Protein AF-A0A965ER05-F1 (afdb_monomer)

Mean predicted aligned error: 17.56 Å

Foldseek 3Di:
DPDVVVVVVVVVVVVVVPDDDDDPVVVVVVVVVVVVVVVVVVVVVCVVVQVPPDPPLLVVLLVLLVVQLVVLVCLLVVNDPDDPPHDDVVVLVVSLVPDDPVSNVSSVVSVVSSVVSNLSSVLSNLVVDDPVCNLVVLVVVVVVVVVVVVVVVVVVVVVVVVVVVVVVVVVPDDDDDDDDDDDDDDDDDDDPDPDPDDPPPDPDPDDDPVNVVVVVVVVPVVDDPVRVVSSVVVVVSSVVSCVVVVNDDPPPPDPPDDD

Secondary structure (DSSP, 8-state):
--SHHHHHHHHHHHHHTTS---SHHHHHHHHHHHHHHHHHHHHHHHHHTTTTSPPHHHHHHHHHHHHHHHHHHHHHTTSS---S----HHHHHHHHHTS-HHHHHHHHHHHHHHHHHHHHHHHHHHHHS-HHHHHHHHHHHHHHHHHHHHHHHHHHHHHHHHHHHHHTSSSS----------------------------S---TT--HHHHHHHHHHHHHTS-HHHHHHHHHHHHHHHHHHHHTT-PPPTTS------

Radius of gyration: 36.71 Å; Cα contacts (8 Å, |Δi|>4): 81; chains: 1; bounding box: 56×73×130 Å

Sequence (259 aa):
MSRSASTRQAIRDAVSRHGSTQPRRSRFRRILASLSLVGLSVWLLFWAAGAFSPPAAVAELRTLVDQEVSRLNRVARNELPYSDQGLDMRKLFENMRDLPDSQRQQVRQEIGRLFSARERAEVGSFFALPPDRRLAELDRRIKADEARRQQWAAERAARNTSTQNQSGQTAATRDGNGPPNSRGPRPATGQPGQGDSGRQWGQGRGRTEEARNERMKNRLDATSPDDRAKRTEYRRALAERREKLGIAPGRGGSGRRPG

pLDDT: mean 73.52, std 20.01, range [29.47, 95.12]

Solvent-accessible surface area (backbone atoms only — not comparable to full-atom values): 15901 Å² total; per-residue (Å²): 145,85,66,72,62,63,56,56,51,53,52,53,55,57,60,63,70,73,64,86,90,79,71,63,70,62,52,53,52,50,53,51,52,50,50,52,51,50,52,50,50,51,49,51,48,45,55,72,72,39,78,79,53,70,56,67,72,57,49,53,49,49,52,55,42,51,53,51,35,54,54,26,51,37,14,32,71,68,75,40,83,82,69,92,88,58,84,61,61,63,63,55,53,55,65,47,70,80,49,57,72,78,53,41,55,56,51,51,50,51,50,51,50,37,52,53,29,46,53,45,18,54,45,32,39,50,69,70,41,58,78,88,52,40,60,61,51,47,50,54,51,53,52,54,50,50,52,52,50,49,51,54,49,52,52,50,50,54,50,52,54,55,52,54,61,58,62,61,72,75,72,78,78,76,90,80,90,82,88,92,85,82,92,82,82,85,82,92,76,92,73,91,73,91,71,92,71,77,97,67,86,83,80,67,88,81,74,51,69,64,65,50,50,52,56,50,46,57,52,52,75,74,45,56,72,67,59,52,49,51,51,50,52,50,52,49,54,50,49,56,49,33,51,77,69,71,44,73,78,58,98,83,61,84,84,74,76,84,128

Structure (mmCIF, N/CA/C/O backbone):
data_AF-A0A965ER05-F1
#
_entry.id   AF-A0A965ER05-F1
#
loop_
_atom_site.group_PDB
_atom_site.id
_atom_site.type_symbol
_atom_site.label_atom_id
_atom_site.label_alt_id
_atom_site.label_comp_id
_atom_site.label_asym_id
_atom_site.label_entity_id
_atom_site.label_seq_id
_atom_site.pdbx_PDB_ins_code
_atom_site.Cartn_x
_atom_site.Cartn_y
_atom_site.Cartn_z
_atom_site.occupancy
_atom_site.B_iso_or_equiv
_atom_site.auth_seq_id
_atom_site.auth_comp_id
_atom_site.auth_asym_id
_atom_site.auth_atom_id
_atom_site.pdbx_PDB_model_num
ATOM 1 N N . MET A 1 1 ? 16.312 -13.078 -107.272 1.00 52.66 1 MET A N 1
ATOM 2 C CA . MET A 1 1 ? 16.536 -13.906 -106.063 1.00 52.66 1 MET A CA 1
ATOM 3 C C . MET A 1 1 ? 17.269 -13.103 -104.973 1.00 52.66 1 MET A C 1
ATOM 5 O O . MET A 1 1 ? 18.392 -13.434 -104.632 1.00 52.66 1 MET A O 1
ATOM 9 N N . SER A 1 2 ? 16.672 -12.031 -104.422 1.00 56.47 2 SER A N 1
ATOM 10 C CA . SER A 1 2 ? 17.364 -11.141 -103.455 1.00 56.47 2 SER A CA 1
ATOM 11 C C . SER A 1 2 ? 16.432 -10.58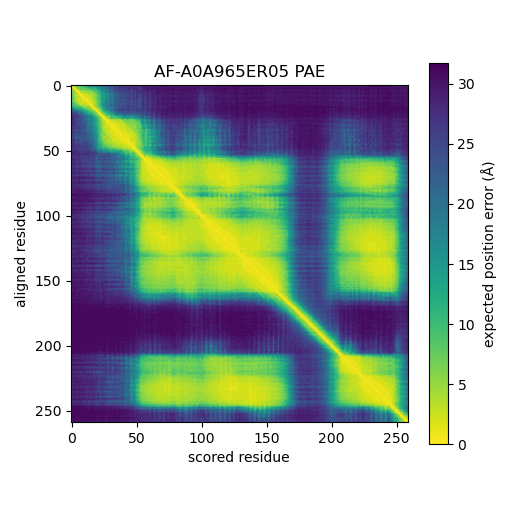0 -102.365 1.00 56.47 2 SER A C 1
ATOM 13 O O . SER A 1 2 ? 16.404 -9.387 -102.091 1.00 56.47 2 SER A O 1
ATOM 15 N N . ARG A 1 3 ? 15.587 -11.434 -101.770 1.00 51.72 3 ARG A N 1
ATOM 16 C CA . ARG A 1 3 ? 14.747 -11.062 -100.606 1.00 51.72 3 ARG A CA 1
ATOM 17 C C . ARG A 1 3 ? 15.037 -11.888 -99.348 1.00 51.72 3 ARG A C 1
ATOM 19 O O . ARG A 1 3 ? 14.711 -11.447 -98.259 1.00 51.72 3 ARG A O 1
ATOM 26 N N . SER A 1 4 ? 15.718 -13.031 -99.467 1.00 57.56 4 SER A N 1
ATOM 27 C CA . SER A 1 4 ? 15.978 -13.939 -98.335 1.00 57.56 4 SER A CA 1
ATOM 28 C C . SER A 1 4 ? 17.244 -13.618 -97.528 1.00 57.56 4 SER A C 1
ATOM 30 O O . SER A 1 4 ? 17.371 -14.079 -96.396 1.00 57.56 4 SER A O 1
ATOM 32 N N . ALA A 1 5 ? 18.183 -12.838 -98.078 1.00 57.69 5 ALA A N 1
ATOM 33 C CA . ALA A 1 5 ? 19.426 -12.474 -97.387 1.00 57.69 5 ALA A CA 1
ATOM 34 C C . ALA A 1 5 ? 19.216 -11.347 -96.358 1.00 57.69 5 ALA A C 1
ATOM 36 O O . ALA A 1 5 ? 19.720 -11.431 -95.238 1.00 57.69 5 ALA A O 1
ATOM 37 N N . SER A 1 6 ? 18.391 -10.350 -96.699 1.00 61.44 6 SER A N 1
ATOM 38 C CA . SER A 1 6 ? 18.089 -9.199 -95.836 1.00 61.44 6 SER A CA 1
ATOM 39 C C . SER A 1 6 ? 17.334 -9.605 -94.563 1.00 61.44 6 SER A C 1
ATOM 41 O O . SER A 1 6 ? 17.665 -9.151 -93.470 1.00 61.44 6 SER A O 1
ATOM 43 N N . THR A 1 7 ? 16.399 -10.556 -94.657 1.00 62.84 7 THR A N 1
ATOM 44 C CA . THR A 1 7 ? 15.649 -11.048 -93.490 1.00 62.84 7 THR A CA 1
ATOM 45 C C . THR A 1 7 ? 16.532 -11.849 -92.531 1.00 62.84 7 THR A C 1
ATOM 47 O O . THR A 1 7 ? 16.383 -11.745 -91.317 1.00 62.84 7 THR A O 1
ATOM 50 N N . ARG A 1 8 ? 17.500 -12.617 -93.053 1.00 61.75 8 ARG A N 1
ATOM 51 C CA . ARG A 1 8 ? 18.442 -13.383 -92.218 1.00 61.75 8 ARG A CA 1
ATOM 52 C C . ARG A 1 8 ? 19.441 -12.480 -91.494 1.00 61.75 8 ARG A C 1
ATOM 54 O O . ARG A 1 8 ? 19.795 -12.780 -90.358 1.00 61.75 8 ARG A O 1
ATOM 61 N N . GLN A 1 9 ? 19.858 -11.374 -92.108 1.00 68.62 9 GLN A N 1
ATOM 62 C CA . GLN A 1 9 ? 20.695 -10.369 -91.446 1.00 68.62 9 GLN A CA 1
ATOM 63 C C . GLN A 1 9 ? 19.912 -9.587 -90.383 1.00 68.62 9 GLN A C 1
ATOM 65 O O . GLN A 1 9 ? 20.400 -9.450 -89.266 1.00 68.62 9 GLN A O 1
ATOM 70 N N . ALA A 1 10 ? 18.666 -9.193 -90.665 1.00 68.06 10 ALA A N 1
ATOM 71 C CA . ALA A 1 10 ? 17.819 -8.485 -89.701 1.00 68.06 10 ALA A CA 1
ATOM 72 C C . ALA A 1 10 ? 17.512 -9.317 -88.440 1.00 68.06 10 ALA A C 1
ATOM 74 O O . ALA A 1 10 ? 17.515 -8.788 -87.331 1.00 68.06 10 ALA A O 1
ATOM 75 N N . ILE A 1 11 ? 17.305 -10.631 -88.586 1.00 67.31 11 ILE A N 1
ATOM 76 C CA . ILE A 1 11 ? 17.091 -11.531 -87.440 1.00 67.31 11 ILE A CA 1
ATOM 77 C C . ILE A 1 11 ? 18.389 -11.713 -86.639 1.00 67.31 11 ILE A C 1
ATOM 79 O O . ILE A 1 11 ? 18.357 -11.720 -85.409 1.00 67.31 11 ILE A O 1
ATOM 83 N N . ARG A 1 12 ? 19.546 -11.804 -87.308 1.00 66.19 12 ARG A N 1
ATOM 84 C CA . ARG A 1 12 ? 20.850 -11.934 -86.637 1.00 66.19 12 ARG A CA 1
ATOM 85 C C . ARG A 1 12 ? 21.227 -10.669 -85.853 1.00 66.19 12 ARG A C 1
ATOM 87 O O . ARG A 1 12 ? 21.753 -10.788 -84.749 1.00 66.19 12 ARG A O 1
ATOM 94 N N . ASP A 1 13 ? 20.880 -9.491 -86.371 1.00 64.94 13 ASP A N 1
ATOM 95 C CA . ASP A 1 13 ? 21.074 -8.202 -85.693 1.00 64.94 13 ASP A CA 1
ATOM 96 C C . ASP A 1 13 ? 20.069 -7.951 -84.559 1.00 64.94 13 ASP A C 1
ATOM 98 O O . ASP A 1 13 ? 20.393 -7.292 -83.569 1.00 64.94 13 ASP A O 1
ATOM 102 N N . ALA A 1 14 ? 18.852 -8.492 -84.655 1.00 62.88 14 ALA A N 1
ATOM 103 C CA . ALA A 1 14 ? 17.874 -8.419 -83.570 1.00 62.88 14 ALA A CA 1
ATOM 104 C C . ALA A 1 14 ? 18.270 -9.310 -82.378 1.00 62.88 14 ALA A C 1
ATOM 106 O O . ALA A 1 14 ? 18.089 -8.918 -81.224 1.00 62.88 14 ALA A O 1
ATOM 107 N N . VAL A 1 15 ? 18.864 -10.479 -82.643 1.00 64.12 15 VAL A N 1
ATOM 108 C CA . VAL A 1 15 ? 19.315 -11.424 -81.606 1.00 64.12 15 VAL A CA 1
ATOM 109 C C . VAL A 1 15 ? 20.589 -10.939 -80.900 1.00 64.12 15 VAL A C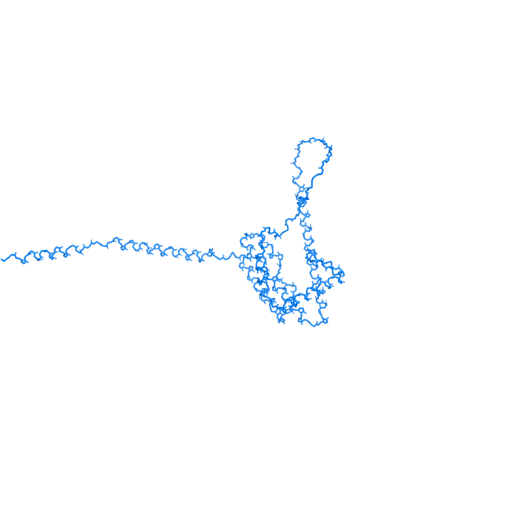 1
ATOM 111 O O . VAL A 1 15 ? 20.719 -11.120 -79.690 1.00 64.12 15 VAL A O 1
ATOM 114 N N . SER A 1 16 ? 21.499 -10.252 -81.597 1.00 58.88 16 SER A N 1
ATOM 115 C CA . SER A 1 16 ? 22.722 -9.701 -80.987 1.00 58.88 16 SER A CA 1
ATOM 116 C C . SER A 1 16 ? 22.467 -8.484 -80.084 1.00 58.88 16 SER A C 1
ATOM 118 O O . SER A 1 16 ? 23.240 -8.237 -79.160 1.00 58.88 16 SER A O 1
ATOM 120 N N . ARG A 1 17 ? 21.350 -7.764 -80.269 1.00 55.31 17 ARG A N 1
ATOM 121 C CA . ARG A 1 17 ? 20.951 -6.623 -79.417 1.00 55.31 17 ARG A CA 1
ATOM 122 C C . ARG A 1 17 ? 20.250 -7.013 -78.111 1.00 55.31 17 ARG A C 1
ATOM 124 O O . ARG A 1 17 ? 20.001 -6.141 -77.284 1.00 55.31 17 ARG A O 1
ATOM 131 N N . HIS A 1 18 ? 19.936 -8.292 -77.900 1.00 50.53 18 HIS A N 1
ATOM 132 C CA . HIS A 1 18 ? 19.313 -8.791 -76.663 1.00 50.53 18 HIS A CA 1
ATOM 133 C C . HIS A 1 18 ? 20.313 -9.387 -75.654 1.00 50.53 18 HIS A C 1
ATOM 135 O O . HIS A 1 18 ? 19.916 -9.964 -74.643 1.00 50.53 18 HIS A O 1
ATOM 141 N N . GLY A 1 19 ? 21.616 -9.210 -75.890 1.00 55.75 19 GLY A N 1
ATOM 142 C CA . GLY A 1 19 ? 22.674 -9.551 -74.945 1.00 55.75 19 GLY A CA 1
ATOM 143 C C . GLY A 1 19 ? 23.128 -8.348 -74.115 1.00 55.75 19 GLY A C 1
ATOM 144 O O . GLY A 1 19 ? 23.575 -7.342 -74.647 1.00 55.75 19 GLY A O 1
ATOM 145 N N . SER A 1 20 ? 23.071 -8.501 -72.792 1.00 58.38 20 SER A N 1
ATOM 146 C CA . SER A 1 20 ? 23.821 -7.741 -71.777 1.00 58.38 20 SER A CA 1
ATOM 147 C C . SER A 1 20 ? 23.473 -6.264 -71.513 1.00 58.38 20 SER A C 1
ATOM 149 O O . SER A 1 20 ? 24.277 -5.375 -71.755 1.00 58.38 20 SER A O 1
ATOM 151 N N . THR A 1 21 ? 22.392 -6.012 -70.768 1.00 54.78 21 THR A N 1
ATOM 152 C CA . THR A 1 21 ? 22.364 -4.877 -69.816 1.00 54.78 21 THR A CA 1
ATOM 153 C C . THR A 1 21 ? 21.552 -5.206 -68.561 1.00 54.78 21 THR A C 1
ATOM 155 O O . THR A 1 21 ? 20.505 -4.622 -68.314 1.00 54.78 21 THR A O 1
ATOM 158 N N . GLN A 1 22 ? 22.033 -6.120 -67.709 1.00 58.94 22 GLN A N 1
ATOM 159 C CA . GLN A 1 22 ? 21.572 -6.183 -66.309 1.00 58.94 22 GLN A CA 1
ATOM 160 C C . GLN A 1 22 ? 22.664 -6.603 -65.293 1.00 58.94 22 GLN A C 1
ATOM 162 O O . GLN A 1 22 ? 22.557 -7.652 -64.664 1.00 58.94 22 GLN A O 1
ATOM 167 N N . PRO A 1 23 ? 23.696 -5.773 -65.027 1.00 51.84 23 PRO A N 1
ATOM 168 C CA . PRO A 1 23 ? 24.547 -5.991 -63.849 1.00 51.84 23 PRO A CA 1
ATOM 169 C C . PRO A 1 23 ? 24.322 -4.992 -62.698 1.00 51.84 23 PRO A C 1
ATOM 171 O O . PRO A 1 23 ? 24.707 -5.288 -61.570 1.00 51.84 23 PRO A O 1
ATOM 174 N N . ARG A 1 24 ? 23.704 -3.817 -62.920 1.00 54.09 24 ARG A N 1
ATOM 175 C CA . ARG A 1 24 ? 23.592 -2.775 -61.868 1.00 54.09 24 ARG A CA 1
ATOM 176 C C . ARG A 1 24 ? 22.410 -2.982 -60.913 1.00 54.09 24 ARG A C 1
ATOM 178 O O . ARG A 1 24 ? 22.599 -2.910 -59.703 1.00 54.09 24 ARG A O 1
ATOM 185 N N . ARG A 1 25 ? 21.210 -3.307 -61.411 1.00 56.16 25 ARG A N 1
ATOM 186 C CA . ARG A 1 25 ? 20.001 -3.464 -60.568 1.00 56.16 25 ARG A CA 1
ATOM 187 C C . ARG A 1 25 ? 20.087 -4.628 -59.566 1.00 56.16 25 ARG A C 1
ATOM 189 O O . ARG A 1 25 ? 19.546 -4.510 -58.470 1.00 56.16 25 ARG A O 1
ATOM 196 N N . SER A 1 26 ? 20.784 -5.718 -59.897 1.00 58.97 26 SER A N 1
ATOM 197 C CA . SER A 1 26 ? 20.942 -6.867 -58.987 1.00 58.97 26 SER A CA 1
ATOM 198 C C . SER A 1 26 ? 21.920 -6.581 -57.843 1.00 58.97 26 SER A C 1
ATOM 200 O O . SER A 1 26 ? 21.663 -6.983 -56.712 1.00 58.97 26 SER A O 1
ATOM 202 N N . ARG A 1 27 ? 22.997 -5.824 -58.100 1.00 66.88 27 ARG A N 1
ATOM 203 C CA . ARG A 1 27 ? 23.958 -5.405 -57.066 1.00 66.88 27 ARG A CA 1
ATOM 204 C C . ARG A 1 27 ? 23.337 -4.412 -56.087 1.00 66.88 27 ARG A C 1
ATOM 206 O O . ARG A 1 27 ? 23.474 -4.605 -54.887 1.00 66.88 27 ARG A O 1
ATOM 213 N N . PHE A 1 28 ? 22.576 -3.428 -56.574 1.00 72.75 28 PHE A N 1
ATOM 214 C CA . PHE A 1 28 ? 21.849 -2.499 -55.697 1.00 72.75 28 PHE A CA 1
ATOM 215 C C . PHE A 1 28 ? 20.817 -3.209 -54.811 1.00 72.75 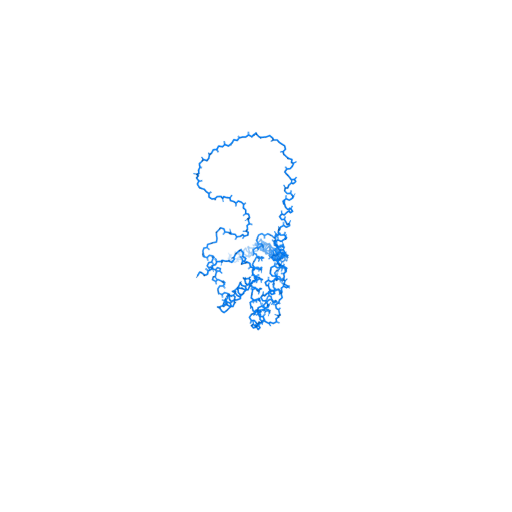28 PHE A C 1
ATOM 217 O O . PHE A 1 28 ? 20.749 -2.923 -53.621 1.00 72.75 28 PHE A O 1
ATOM 224 N N . ARG A 1 29 ? 20.064 -4.182 -55.349 1.00 74.56 29 ARG A N 1
ATOM 225 C CA . ARG A 1 29 ? 19.131 -4.999 -54.549 1.00 74.56 29 ARG A CA 1
ATOM 226 C C . ARG A 1 29 ? 19.842 -5.827 -53.477 1.00 74.56 29 ARG A C 1
ATOM 228 O O . ARG A 1 29 ? 19.337 -5.916 -52.366 1.00 74.56 29 ARG A O 1
ATOM 235 N N . ARG A 1 30 ? 21.015 -6.392 -53.784 1.00 79.00 30 ARG A N 1
ATOM 236 C CA . ARG A 1 30 ? 21.832 -7.132 -52.806 1.00 79.00 30 ARG A CA 1
ATOM 237 C C . ARG A 1 30 ? 22.384 -6.219 -51.710 1.00 79.00 30 ARG A C 1
ATOM 239 O O . ARG A 1 30 ? 22.307 -6.596 -50.551 1.00 79.00 30 ARG A O 1
ATOM 246 N N . ILE A 1 31 ? 22.855 -5.020 -52.063 1.00 82.75 31 ILE A N 1
ATOM 247 C CA . ILE A 1 31 ? 23.360 -4.022 -51.104 1.00 82.75 31 ILE A CA 1
ATOM 248 C C . ILE A 1 31 ? 22.240 -3.542 -50.169 1.00 82.75 31 ILE A C 1
ATOM 250 O O . ILE A 1 31 ? 22.424 -3.509 -48.954 1.00 82.75 31 ILE A O 1
ATOM 254 N N . LEU A 1 32 ? 21.063 -3.228 -50.719 1.00 82.44 32 LEU A N 1
ATOM 255 C CA . LEU A 1 32 ? 19.885 -2.860 -49.927 1.00 82.44 32 LEU A CA 1
ATOM 256 C C . LEU A 1 32 ? 19.449 -4.001 -49.004 1.00 82.44 32 LEU A C 1
ATOM 258 O O . LEU A 1 32 ? 19.264 -3.766 -47.817 1.00 82.44 32 LEU A O 1
ATOM 262 N N . ALA A 1 33 ? 19.367 -5.235 -49.511 1.00 82.56 33 ALA A N 1
ATOM 263 C CA . ALA A 1 33 ? 19.019 -6.394 -48.694 1.00 82.56 33 ALA A CA 1
ATOM 264 C C . ALA A 1 33 ? 20.028 -6.623 -47.556 1.00 82.56 33 ALA A C 1
ATOM 266 O O . ALA A 1 33 ? 19.615 -6.856 -46.424 1.00 82.56 33 ALA A O 1
ATOM 267 N N . SER A 1 34 ? 21.335 -6.494 -47.819 1.00 83.12 34 SER A N 1
ATOM 268 C CA . SER A 1 34 ? 22.358 -6.602 -46.773 1.00 83.12 34 SER A CA 1
ATOM 269 C C . SER A 1 34 ? 22.255 -5.483 -45.736 1.00 83.12 34 SER A C 1
ATOM 271 O O . SER A 1 34 ? 22.334 -5.764 -44.547 1.00 83.12 34 SER A O 1
ATOM 273 N N . LEU A 1 35 ? 22.014 -4.235 -46.153 1.00 86.25 35 LEU A N 1
ATOM 274 C CA . LEU A 1 35 ? 21.840 -3.107 -45.231 1.00 86.25 35 LEU A CA 1
ATOM 275 C C . LEU A 1 35 ? 20.592 -3.269 -44.362 1.00 86.25 35 LEU A C 1
ATOM 277 O O . LEU A 1 35 ? 20.651 -3.003 -43.165 1.00 86.25 35 LEU A O 1
ATOM 281 N N . SER A 1 36 ? 19.484 -3.745 -44.934 1.00 85.56 36 SER A N 1
ATOM 282 C CA . SER A 1 36 ? 18.274 -4.057 -44.173 1.00 85.56 36 SER A CA 1
ATOM 283 C C . SER A 1 36 ? 18.520 -5.167 -43.156 1.00 85.56 36 SER A C 1
ATOM 285 O O . SER A 1 36 ? 18.064 -5.053 -42.024 1.00 85.56 36 SER A O 1
ATOM 287 N N . LEU A 1 37 ? 19.272 -6.208 -43.527 1.00 88.25 37 LEU A N 1
ATOM 288 C CA . LEU A 1 37 ? 19.584 -7.310 -42.621 1.00 88.25 37 LEU A CA 1
ATOM 289 C C . LEU A 1 37 ? 20.489 -6.849 -41.473 1.00 88.25 37 LEU A C 1
ATOM 291 O O . LEU A 1 37 ? 20.182 -7.134 -40.324 1.00 88.25 37 LEU A O 1
ATOM 295 N N . VAL A 1 38 ? 21.530 -6.057 -41.760 1.00 88.69 38 VAL A N 1
ATOM 296 C CA . VAL A 1 38 ? 22.388 -5.460 -40.723 1.00 88.69 38 VAL A CA 1
ATOM 297 C C . VAL A 1 38 ? 21.593 -4.509 -39.831 1.00 88.69 38 VAL A C 1
ATOM 299 O O . VAL A 1 38 ? 21.711 -4.591 -38.615 1.00 88.69 38 VAL A O 1
ATOM 302 N N . GLY A 1 39 ? 20.748 -3.647 -40.398 1.00 87.31 39 GLY A N 1
ATOM 303 C CA . GLY A 1 39 ? 19.897 -2.746 -39.620 1.00 87.31 39 GLY A CA 1
ATOM 304 C C . GLY A 1 39 ? 18.938 -3.502 -38.699 1.00 87.31 39 GLY A C 1
ATOM 305 O O . GLY A 1 39 ? 18.786 -3.137 -37.537 1.00 87.31 39 GLY A O 1
ATOM 306 N N . LEU A 1 40 ? 18.348 -4.597 -39.183 1.00 87.75 40 LEU A N 1
ATOM 307 C CA . LEU A 1 40 ? 1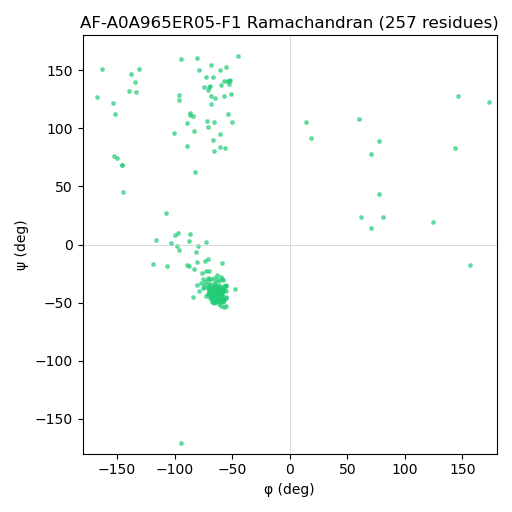7.453 -5.448 -38.401 1.00 87.75 40 LEU A CA 1
ATOM 308 C C . LEU A 1 40 ? 18.216 -6.239 -37.332 1.00 87.75 40 LEU A C 1
ATOM 310 O O . LEU A 1 40 ? 17.741 -6.346 -36.207 1.00 87.75 40 LEU A O 1
ATOM 314 N N . SER A 1 41 ? 19.428 -6.714 -37.628 1.00 83.38 41 SER A N 1
ATOM 315 C CA . SER A 1 41 ? 20.319 -7.325 -36.637 1.00 83.38 41 SER A CA 1
ATOM 316 C C . SER A 1 41 ? 20.750 -6.327 -35.565 1.00 83.38 41 SER A C 1
ATOM 318 O O . SER A 1 41 ? 20.700 -6.664 -34.391 1.00 83.38 41 SER A O 1
ATOM 320 N N . VAL A 1 42 ? 21.115 -5.093 -35.925 1.00 84.12 42 VAL A N 1
ATOM 321 C CA . VAL A 1 42 ? 21.453 -4.030 -34.962 1.00 84.12 42 VAL A CA 1
ATOM 322 C C . VAL A 1 42 ? 20.236 -3.663 -34.120 1.00 84.12 42 VAL A C 1
ATOM 324 O O . VAL A 1 42 ? 20.369 -3.498 -32.915 1.00 84.12 42 VAL A O 1
ATOM 327 N N . TRP A 1 43 ? 19.045 -3.593 -34.713 1.00 80.56 43 TRP A N 1
ATOM 328 C CA . TRP A 1 43 ? 17.806 -3.342 -33.980 1.00 80.56 43 TRP A CA 1
ATOM 329 C C . TRP A 1 43 ? 17.468 -4.481 -33.008 1.00 80.56 43 TRP A C 1
ATOM 331 O O . TRP A 1 43 ? 17.165 -4.221 -31.846 1.00 80.56 43 TRP A O 1
ATOM 341 N N . LEU A 1 44 ? 17.599 -5.740 -33.437 1.00 82.25 44 LEU A N 1
ATOM 342 C CA . LEU A 1 44 ? 17.418 -6.910 -32.573 1.00 82.25 44 LEU A CA 1
ATOM 343 C C . LEU A 1 44 ? 18.474 -6.976 -31.467 1.00 82.25 44 LEU A C 1
ATOM 345 O O . LEU A 1 44 ? 18.134 -7.291 -30.333 1.00 82.25 44 LEU A O 1
ATOM 349 N N . LEU A 1 45 ? 19.733 -6.642 -31.763 1.00 79.44 45 LEU A N 1
ATOM 350 C CA . LEU A 1 45 ? 20.805 -6.563 -30.770 1.00 79.44 45 LEU A CA 1
ATOM 351 C C . LEU A 1 45 ? 20.576 -5.410 -29.788 1.00 79.44 45 LEU A C 1
ATOM 353 O O . LEU A 1 45 ? 20.794 -5.587 -28.599 1.00 79.44 45 LEU A O 1
ATOM 357 N N . PHE A 1 46 ? 20.082 -4.261 -30.248 1.00 79.62 46 PHE A N 1
ATOM 358 C CA . PHE A 1 46 ? 19.702 -3.131 -29.396 1.00 79.62 46 PHE A CA 1
ATOM 359 C C . PHE A 1 46 ? 18.525 -3.488 -28.475 1.00 79.62 46 PHE A C 1
ATOM 361 O O . PHE A 1 46 ? 18.510 -3.118 -27.301 1.00 79.62 46 PHE A O 1
ATOM 368 N N . TRP A 1 47 ? 17.570 -4.277 -28.974 1.00 76.88 47 TRP A N 1
ATOM 369 C CA . TRP A 1 47 ? 16.466 -4.819 -28.184 1.00 76.88 47 TRP A CA 1
ATOM 370 C C . TRP A 1 47 ? 16.950 -5.868 -27.166 1.00 76.88 47 TRP A C 1
ATOM 372 O O . TRP A 1 47 ? 16.611 -5.786 -25.987 1.00 76.88 47 TRP A O 1
ATOM 382 N N . ALA A 1 48 ? 17.813 -6.799 -27.590 1.00 70.12 48 ALA A N 1
ATOM 383 C CA . ALA A 1 48 ? 18.395 -7.847 -26.748 1.00 70.12 48 ALA A CA 1
ATOM 384 C C . ALA A 1 48 ? 19.375 -7.305 -25.691 1.00 70.12 48 ALA A C 1
ATOM 386 O O . ALA A 1 48 ? 19.462 -7.859 -24.599 1.00 70.12 48 ALA A O 1
ATOM 387 N N . ALA A 1 49 ? 20.061 -6.194 -25.971 1.00 65.81 49 ALA A N 1
ATOM 388 C CA . ALA A 1 49 ? 20.933 -5.488 -25.030 1.00 65.81 49 ALA A CA 1
ATOM 389 C C . ALA A 1 49 ? 20.161 -4.727 -23.934 1.00 65.81 49 ALA A C 1
ATOM 391 O O . ALA A 1 49 ? 20.767 -4.058 -23.100 1.00 65.81 49 ALA A O 1
ATOM 392 N N . GLY A 1 50 ? 18.827 -4.821 -23.913 1.00 57.91 50 GLY A N 1
ATOM 393 C CA . GLY A 1 50 ? 18.014 -4.288 -22.828 1.00 57.91 50 GLY A CA 1
ATOM 394 C C . GLY A 1 50 ? 17.746 -2.790 -22.921 1.00 57.91 50 GLY A C 1
ATOM 395 O O . GLY A 1 50 ? 17.404 -2.185 -21.909 1.00 57.91 50 GLY A O 1
ATOM 396 N N . ALA A 1 51 ? 17.820 -2.187 -24.114 1.00 63.41 51 ALA A N 1
ATOM 397 C CA . ALA A 1 51 ? 17.474 -0.774 -24.312 1.00 63.41 51 ALA A CA 1
ATOM 398 C C . ALA A 1 51 ? 16.020 -0.423 -23.912 1.00 63.41 51 ALA A C 1
ATOM 400 O O . ALA A 1 51 ? 15.701 0.747 -23.714 1.00 63.41 51 ALA A O 1
ATOM 401 N N . PHE A 1 52 ? 15.150 -1.431 -23.753 1.00 62.19 52 PHE A N 1
ATOM 402 C CA . PHE A 1 52 ? 13.778 -1.308 -23.239 1.00 62.19 52 PHE A CA 1
ATOM 403 C C . PHE A 1 52 ? 13.542 -2.051 -21.915 1.00 62.19 52 PHE A C 1
ATOM 405 O O . PHE A 1 52 ? 12.410 -2.092 -21.426 1.00 62.19 52 PHE A O 1
ATOM 412 N N . SER A 1 53 ? 14.577 -2.653 -21.328 1.00 58.38 53 SER A N 1
ATOM 413 C CA . SER A 1 53 ? 14.435 -3.368 -20.064 1.00 58.38 53 SER A CA 1
ATOM 414 C C . SER A 1 53 ? 14.307 -2.368 -18.915 1.00 58.38 53 SER A C 1
ATOM 416 O O . SER A 1 53 ? 15.061 -1.390 -18.867 1.00 58.38 53 SER A O 1
ATOM 418 N N . PRO A 1 54 ? 13.370 -2.579 -17.971 1.00 62.06 54 PRO A N 1
ATOM 419 C CA . PRO A 1 54 ? 13.318 -1.758 -16.777 1.00 62.06 54 PRO A CA 1
ATOM 420 C C . PRO A 1 54 ? 14.676 -1.840 -16.059 1.00 62.06 54 PRO A C 1
ATOM 422 O O . PRO A 1 54 ? 15.275 -2.918 -16.013 1.00 62.06 54 PRO A O 1
ATOM 425 N N . PRO A 1 55 ? 15.170 -0.724 -15.500 1.00 67.94 55 PRO A N 1
ATOM 426 C CA . PRO A 1 55 ? 16.409 -0.718 -14.734 1.00 67.94 55 PRO A CA 1
ATOM 427 C C . PRO A 1 55 ? 16.352 -1.806 -13.664 1.00 67.94 55 PRO A C 1
ATOM 429 O O . PRO A 1 55 ? 15.299 -1.992 -13.047 1.00 67.94 55 PRO A O 1
ATOM 432 N N . ALA A 1 56 ? 17.472 -2.489 -13.420 1.00 71.19 56 ALA A N 1
ATOM 433 C CA . ALA A 1 56 ? 17.541 -3.617 -12.487 1.00 71.19 56 ALA A CA 1
ATOM 434 C C . ALA A 1 56 ? 16.872 -3.311 -11.130 1.00 71.19 56 ALA A C 1
ATOM 436 O O . ALA A 1 56 ? 16.116 -4.134 -10.622 1.00 71.19 56 ALA A O 1
ATOM 437 N N . ALA A 1 57 ? 17.030 -2.083 -10.620 1.00 70.88 57 ALA A N 1
ATOM 438 C CA . ALA A 1 57 ? 16.404 -1.616 -9.381 1.00 70.88 57 ALA A CA 1
ATOM 439 C C . ALA A 1 57 ? 14.859 -1.608 -9.407 1.00 70.88 57 ALA A C 1
ATOM 441 O O . ALA A 1 57 ? 14.215 -1.933 -8.412 1.00 70.88 57 ALA A O 1
ATOM 442 N N . VAL A 1 58 ? 14.236 -1.248 -10.535 1.00 76.94 58 VAL A N 1
ATOM 443 C CA . VAL A 1 58 ? 12.768 -1.257 -10.679 1.00 76.94 58 VAL A CA 1
ATOM 444 C C . VAL A 1 58 ? 12.258 -2.687 -10.845 1.00 76.94 58 VAL A C 1
ATOM 446 O O . VAL A 1 58 ? 11.209 -3.029 -10.301 1.00 76.94 58 VAL A O 1
ATOM 449 N N . ALA A 1 59 ? 13.002 -3.528 -11.568 1.00 81.88 59 ALA A N 1
ATOM 450 C CA . ALA A 1 59 ? 12.660 -4.935 -11.751 1.00 81.88 59 ALA A CA 1
ATOM 451 C C . ALA A 1 59 ? 12.704 -5.705 -10.421 1.00 81.88 59 ALA A C 1
ATOM 453 O O . ALA A 1 59 ? 11.742 -6.391 -10.087 1.00 81.88 59 ALA A O 1
ATOM 454 N N . GLU A 1 60 ? 13.767 -5.532 -9.632 1.00 82.56 60 GLU A N 1
ATOM 455 C CA . GLU A 1 60 ? 13.896 -6.129 -8.299 1.00 82.56 60 GLU A CA 1
ATOM 456 C C . GLU A 1 60 ? 12.813 -5.621 -7.344 1.00 82.56 60 GLU A C 1
ATOM 458 O O . GLU A 1 60 ? 12.181 -6.394 -6.626 1.00 82.56 60 GLU A O 1
ATOM 463 N N . LEU A 1 61 ? 12.518 -4.319 -7.368 1.00 83.56 61 LEU A N 1
ATOM 464 C CA . LEU A 1 61 ? 11.441 -3.806 -6.535 1.00 83.56 61 LEU A CA 1
ATOM 465 C C . LEU A 1 61 ? 10.091 -4.425 -6.912 1.00 83.56 61 LEU A C 1
ATOM 467 O O . LEU A 1 61 ? 9.299 -4.776 -6.038 1.00 83.56 61 LEU A O 1
ATOM 471 N N . ARG A 1 62 ? 9.820 -4.555 -8.210 1.00 86.94 62 ARG A N 1
ATOM 472 C CA . ARG A 1 62 ? 8.580 -5.148 -8.698 1.00 86.94 62 ARG A CA 1
ATOM 473 C C . ARG A 1 62 ? 8.435 -6.595 -8.235 1.00 86.94 62 ARG A C 1
ATOM 475 O O . ARG A 1 62 ? 7.350 -6.950 -7.787 1.00 86.94 62 ARG A O 1
ATOM 482 N N . THR A 1 63 ? 9.501 -7.398 -8.266 1.00 90.19 63 THR A N 1
ATOM 483 C CA . THR A 1 63 ? 9.442 -8.788 -7.784 1.00 90.19 63 THR A CA 1
ATOM 484 C C . THR A 1 63 ? 9.179 -8.858 -6.281 1.00 90.19 63 THR A C 1
ATOM 486 O O . THR A 1 63 ? 8.326 -9.639 -5.859 1.00 90.19 63 THR A O 1
ATOM 489 N N . LEU A 1 64 ? 9.821 -8.004 -5.476 1.00 89.12 64 LEU A N 1
ATOM 490 C CA . LEU A 1 64 ? 9.557 -7.909 -4.034 1.00 89.12 64 LEU A CA 1
ATOM 491 C C . LEU A 1 64 ? 8.106 -7.500 -3.745 1.00 89.12 64 LEU A C 1
ATOM 493 O O . LEU A 1 64 ? 7.441 -8.090 -2.891 1.00 89.12 64 LEU A O 1
ATOM 497 N N . VAL A 1 65 ? 7.593 -6.511 -4.481 1.00 90.50 65 VAL A N 1
ATOM 498 C CA . VAL A 1 65 ? 6.198 -6.070 -4.371 1.00 90.50 65 VAL A CA 1
ATOM 499 C C . VAL A 1 65 ? 5.239 -7.182 -4.800 1.00 90.50 65 VAL A C 1
ATOM 501 O O . VAL A 1 65 ? 4.259 -7.418 -4.101 1.00 90.50 65 VAL A O 1
ATOM 504 N N . ASP A 1 66 ? 5.506 -7.892 -5.897 1.00 92.88 66 ASP A N 1
ATOM 505 C CA . ASP A 1 66 ? 4.669 -8.999 -6.383 1.00 92.88 66 ASP A CA 1
ATOM 506 C C . ASP A 1 66 ? 4.586 -10.141 -5.359 1.00 92.88 66 ASP A C 1
ATOM 508 O O . ASP A 1 66 ? 3.494 -10.644 -5.073 1.00 92.88 66 ASP A O 1
ATOM 512 N N . GLN A 1 67 ? 5.721 -10.518 -4.764 1.00 92.69 67 GLN A N 1
ATOM 513 C CA . GLN A 1 67 ? 5.781 -11.542 -3.720 1.00 92.69 67 GLN A CA 1
ATOM 514 C C . GLN A 1 67 ? 4.957 -11.139 -2.493 1.00 92.69 67 GLN A C 1
ATOM 516 O O . GLN A 1 67 ? 4.117 -11.914 -2.022 1.00 92.69 67 GLN A O 1
ATOM 521 N N . GLU A 1 68 ? 5.134 -9.909 -2.008 1.00 92.88 68 GLU A N 1
ATOM 522 C CA . GLU A 1 68 ? 4.424 -9.430 -0.823 1.00 92.88 68 GLU A CA 1
ATOM 523 C C . GLU A 1 68 ? 2.927 -9.220 -1.100 1.00 92.88 68 GLU A C 1
ATOM 525 O O . GLU A 1 68 ? 2.085 -9.601 -0.289 1.00 92.88 68 GLU A O 1
ATOM 530 N N . VAL A 1 69 ? 2.550 -8.701 -2.273 1.00 93.25 69 VAL A N 1
ATOM 531 C CA . VAL A 1 69 ? 1.142 -8.590 -2.691 1.00 93.25 69 VAL A CA 1
ATOM 532 C C . VAL A 1 69 ? 0.490 -9.971 -2.764 1.00 93.25 69 VAL A C 1
ATOM 534 O O . VAL A 1 69 ? -0.640 -10.134 -2.301 1.00 93.25 69 VAL A O 1
ATOM 537 N N . SER A 1 70 ? 1.186 -10.976 -3.303 1.00 94.12 70 SER A N 1
ATOM 538 C CA . SER A 1 70 ? 0.697 -12.358 -3.342 1.00 94.12 70 SER A CA 1
ATOM 539 C C . SER A 1 70 ? 0.450 -12.901 -1.934 1.00 94.12 70 SER A C 1
ATOM 541 O O . SER A 1 70 ? -0.644 -13.396 -1.651 1.00 94.12 70 SER A O 1
ATOM 543 N N . ARG A 1 71 ? 1.409 -12.722 -1.018 1.00 93.69 71 ARG A N 1
ATOM 544 C CA . ARG A 1 71 ? 1.270 -13.093 0.398 1.00 93.69 71 ARG A CA 1
ATOM 545 C C . ARG A 1 71 ? 0.082 -12.388 1.059 1.00 93.69 71 ARG A C 1
ATOM 547 O O . ARG A 1 71 ? -0.749 -13.044 1.682 1.00 93.69 71 ARG A O 1
ATOM 554 N N . LEU A 1 72 ? -0.037 -11.072 0.896 1.00 93.19 72 LEU A N 1
ATOM 555 C CA . LEU A 1 72 ? -1.124 -10.269 1.465 1.00 93.19 72 LEU A CA 1
ATOM 556 C C . LEU A 1 72 ? -2.493 -10.669 0.905 1.00 93.19 72 LEU A C 1
ATOM 558 O O . LEU A 1 72 ? -3.477 -10.685 1.640 1.00 93.19 72 LEU A O 1
ATOM 562 N N . ASN A 1 73 ? -2.572 -11.059 -0.369 1.00 93.06 73 ASN A N 1
ATOM 563 C CA . ASN A 1 73 ? -3.808 -11.588 -0.942 1.00 93.06 73 ASN A CA 1
ATOM 564 C C . ASN A 1 73 ? -4.239 -12.902 -0.266 1.00 93.06 73 ASN A C 1
ATOM 566 O O . ASN A 1 73 ? -5.433 -13.092 -0.050 1.00 93.06 73 ASN A O 1
ATOM 570 N N . ARG A 1 74 ? -3.297 -13.779 0.110 1.00 93.31 74 ARG A N 1
ATOM 571 C CA . ARG A 1 74 ? -3.602 -14.994 0.891 1.00 93.31 74 ARG A CA 1
ATOM 572 C C . ARG A 1 74 ? -4.121 -14.647 2.287 1.00 93.31 74 ARG A C 1
ATOM 574 O O . ARG A 1 74 ? -5.123 -15.201 2.724 1.00 93.31 74 ARG A O 1
ATOM 581 N N . VAL A 1 75 ? -3.510 -13.662 2.952 1.00 92.69 75 VAL A N 1
ATOM 582 C CA . VAL A 1 75 ? -3.992 -13.150 4.250 1.00 92.69 75 VAL A CA 1
ATOM 583 C C . VAL A 1 75 ? -5.407 -12.573 4.137 1.00 92.69 75 VAL A C 1
ATOM 585 O O . VAL A 1 75 ? -6.255 -12.851 4.978 1.00 92.69 75 VAL A O 1
ATOM 588 N N . ALA A 1 76 ? -5.696 -11.809 3.080 1.00 90.62 76 ALA A N 1
ATOM 589 C CA . ALA A 1 76 ? -7.029 -11.252 2.843 1.00 90.62 76 ALA A CA 1
ATOM 590 C C . ALA A 1 76 ? -8.103 -12.339 2.661 1.00 90.62 76 ALA A C 1
ATOM 592 O O . ALA A 1 76 ? -9.252 -12.126 3.038 1.00 90.62 76 ALA A O 1
ATOM 593 N N . ARG A 1 77 ? -7.722 -13.501 2.114 1.00 90.25 77 ARG A N 1
ATOM 594 C CA . ARG A 1 77 ? -8.572 -14.696 1.989 1.00 90.25 77 ARG A CA 1
ATOM 595 C C . ARG A 1 77 ? -8.548 -15.603 3.224 1.00 90.25 77 ARG A C 1
ATOM 597 O O . ARG A 1 77 ? -9.101 -16.694 3.176 1.00 90.25 77 ARG A O 1
ATOM 604 N N . ASN A 1 78 ? -7.932 -15.155 4.319 1.00 90.12 78 ASN A N 1
ATOM 605 C CA . ASN A 1 78 ? -7.798 -15.901 5.570 1.00 90.12 78 ASN A CA 1
ATOM 606 C C . ASN A 1 78 ? -7.003 -17.221 5.447 1.00 90.12 78 ASN A C 1
ATOM 608 O O . ASN A 1 78 ? -7.158 -18.125 6.260 1.00 90.12 78 ASN A O 1
ATOM 612 N N . GLU A 1 79 ? -6.134 -17.340 4.440 1.00 90.00 79 GLU A N 1
ATOM 613 C CA . GLU A 1 79 ? -5.258 -18.510 4.247 1.00 90.00 79 GLU A CA 1
ATOM 614 C C . GLU A 1 79 ? -3.977 -18.417 5.093 1.00 90.00 79 GLU A C 1
ATOM 616 O O . GLU A 1 79 ? -3.308 -19.418 5.338 1.00 90.00 79 GLU A O 1
ATOM 621 N N . LEU A 1 80 ? -3.602 -17.204 5.512 1.00 88.62 80 LEU A N 1
ATOM 622 C CA . LEU A 1 80 ? -2.414 -16.921 6.316 1.00 88.62 80 LEU A CA 1
ATOM 623 C C . LEU A 1 80 ? -2.746 -15.903 7.414 1.00 88.62 80 LEU A C 1
ATOM 625 O O . LEU A 1 80 ? -3.537 -14.987 7.172 1.00 88.62 80 LEU A O 1
ATOM 629 N N . PRO A 1 81 ? -2.106 -15.991 8.594 1.00 85.31 81 PRO A N 1
ATOM 630 C CA . PRO A 1 81 ? -2.263 -14.981 9.629 1.00 85.31 81 PRO A CA 1
ATOM 631 C C . PRO A 1 81 ? -1.668 -13.641 9.180 1.00 85.31 81 PRO A C 1
ATOM 633 O O . PRO A 1 81 ? -0.629 -13.584 8.515 1.00 85.31 81 PRO A O 1
ATOM 636 N N . TYR A 1 82 ? -2.311 -12.544 9.582 1.00 85.06 82 TYR A N 1
ATOM 637 C CA . TYR A 1 82 ? -1.766 -11.207 9.369 1.00 85.06 82 TYR A CA 1
ATOM 638 C C . TYR A 1 82 ? -0.532 -1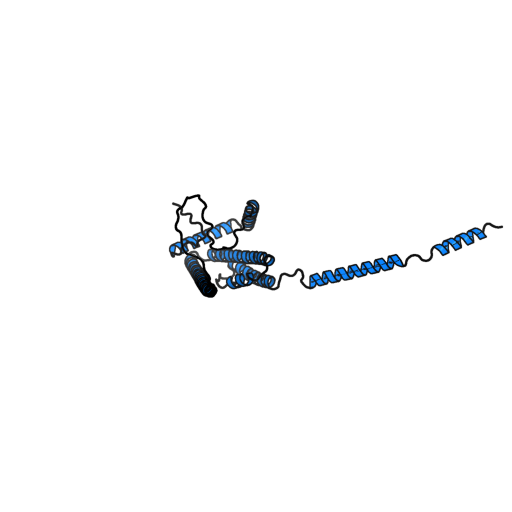0.979 10.252 1.00 85.06 82 TYR A C 1
ATOM 640 O O . TYR A 1 82 ? -0.527 -11.302 11.441 1.00 85.06 82 TYR A O 1
ATOM 648 N N . SER A 1 83 ? 0.516 -10.392 9.673 1.00 81.38 83 SER A N 1
ATOM 649 C CA . SER A 1 83 ? 1.736 -10.026 10.391 1.00 81.38 83 SER A CA 1
ATOM 650 C C . SER A 1 83 ? 2.188 -8.620 10.019 1.00 81.38 83 SER A C 1
ATOM 652 O O . SER A 1 83 ? 2.231 -8.278 8.837 1.00 81.38 83 SER A O 1
ATOM 654 N N . ASP A 1 84 ? 2.645 -7.853 11.006 1.00 73.31 84 ASP A N 1
ATOM 655 C CA . ASP A 1 84 ? 3.216 -6.519 10.788 1.00 73.31 84 ASP A CA 1
ATOM 656 C C . ASP A 1 84 ? 4.623 -6.535 10.158 1.00 73.31 84 ASP A C 1
ATOM 658 O O . ASP A 1 84 ? 5.084 -5.506 9.657 1.00 73.31 84 ASP A O 1
ATOM 662 N N . GLN A 1 85 ? 5.289 -7.696 10.145 1.00 70.44 85 GLN A N 1
ATOM 663 C CA . GLN A 1 85 ? 6.629 -7.926 9.586 1.00 70.44 85 GLN A CA 1
ATOM 664 C C . GLN A 1 85 ? 6.576 -8.140 8.062 1.00 70.44 85 GLN A C 1
ATOM 666 O O . GLN A 1 85 ? 6.856 -9.222 7.544 1.00 70.44 85 GLN A O 1
ATOM 671 N N . GLY A 1 86 ? 6.119 -7.111 7.353 1.00 76.00 86 GLY A N 1
ATOM 672 C CA . GLY A 1 86 ? 6.130 -7.067 5.891 1.00 76.00 86 GLY A CA 1
ATOM 673 C C . GLY A 1 86 ? 7.365 -6.364 5.336 1.00 76.00 86 GLY A C 1
ATOM 674 O O . GLY A 1 86 ? 8.287 -6.010 6.074 1.00 76.00 86 GLY A O 1
ATOM 675 N N . LEU A 1 87 ? 7.340 -6.114 4.028 1.00 80.38 87 LEU A N 1
ATOM 676 C CA . LEU A 1 87 ? 8.371 -5.350 3.323 1.00 80.38 87 LEU A CA 1
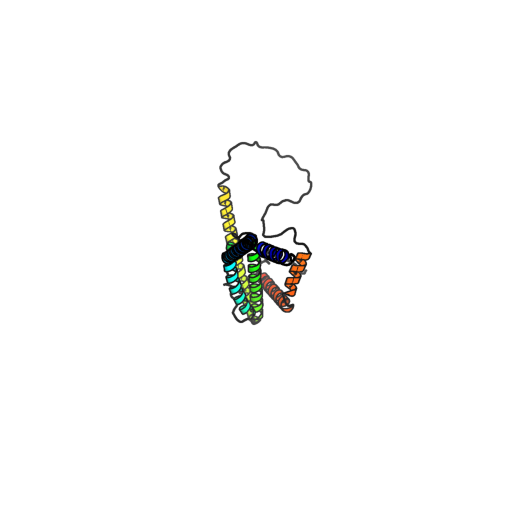ATOM 677 C C . LEU A 1 87 ? 8.656 -4.003 4.023 1.00 80.38 87 LEU A C 1
ATOM 679 O O . LEU A 1 87 ? 7.730 -3.240 4.327 1.00 80.38 87 LEU A O 1
ATOM 683 N N . ASP A 1 88 ? 9.937 -3.708 4.279 1.00 81.75 88 ASP A N 1
ATOM 684 C CA . ASP A 1 88 ? 10.354 -2.472 4.951 1.00 81.75 88 ASP A CA 1
ATOM 685 C C . ASP A 1 88 ? 10.161 -1.270 4.021 1.00 81.75 88 ASP A C 1
ATOM 687 O O . ASP A 1 88 ? 10.965 -0.985 3.130 1.00 81.75 88 ASP A O 1
ATOM 691 N N . MET A 1 89 ? 9.070 -0.547 4.262 1.00 80.19 89 MET A N 1
ATOM 692 C CA . MET A 1 89 ? 8.700 0.639 3.499 1.00 80.19 89 MET A CA 1
ATOM 693 C C . MET A 1 89 ? 9.790 1.708 3.526 1.00 80.19 89 MET A C 1
ATOM 695 O O . MET A 1 89 ? 9.920 2.446 2.555 1.00 80.19 89 MET A O 1
ATOM 699 N N . ARG A 1 90 ? 10.580 1.804 4.603 1.00 79.56 90 ARG A N 1
ATOM 700 C CA . ARG A 1 90 ? 11.636 2.815 4.698 1.00 79.56 90 ARG A CA 1
ATOM 701 C C . ARG A 1 90 ? 12.721 2.558 3.660 1.00 79.56 90 ARG A C 1
ATOM 703 O O . ARG A 1 90 ? 12.995 3.451 2.867 1.00 79.56 90 ARG A O 1
ATOM 710 N N . LYS A 1 91 ? 13.233 1.327 3.593 1.00 79.25 91 LYS A N 1
ATOM 711 C CA . LYS A 1 91 ? 14.199 0.913 2.559 1.00 79.25 91 LYS A CA 1
ATOM 712 C C . LYS A 1 91 ? 13.645 1.130 1.154 1.00 79.25 91 LYS A C 1
ATOM 714 O O . LYS A 1 91 ? 14.339 1.593 0.258 1.00 79.25 91 LYS A O 1
ATOM 719 N N . LEU A 1 92 ? 12.355 0.856 0.984 1.00 78.88 92 LEU A N 1
ATOM 720 C CA . LEU A 1 92 ? 11.643 1.048 -0.273 1.00 78.88 92 LEU A CA 1
ATOM 721 C C . LEU A 1 92 ? 11.633 2.531 -0.707 1.00 78.88 92 LEU A C 1
ATOM 723 O O . LEU A 1 92 ? 11.930 2.843 -1.859 1.00 78.88 92 LEU A O 1
ATOM 727 N N . PHE A 1 93 ? 11.356 3.456 0.218 1.00 81.44 93 PHE A N 1
ATOM 728 C CA . PHE A 1 93 ? 11.400 4.902 -0.039 1.00 81.44 93 PHE A CA 1
ATOM 729 C C . PHE A 1 93 ? 12.822 5.462 -0.170 1.00 81.44 93 PHE A C 1
ATOM 731 O O . PHE A 1 93 ? 13.023 6.427 -0.907 1.00 81.44 93 PHE A O 1
ATOM 738 N N . GLU A 1 94 ? 13.800 4.887 0.524 1.00 79.62 94 GLU A N 1
ATOM 739 C CA . GLU A 1 94 ? 15.214 5.248 0.378 1.00 79.62 94 GLU A CA 1
ATOM 740 C C . GLU A 1 94 ? 15.704 4.913 -1.031 1.00 79.62 94 GLU A C 1
ATOM 742 O O . GLU A 1 94 ? 16.176 5.808 -1.731 1.00 79.62 94 GLU A O 1
ATOM 747 N N . ASN A 1 95 ? 15.440 3.691 -1.505 1.00 74.88 95 ASN A N 1
ATOM 748 C CA . ASN A 1 95 ? 15.776 3.261 -2.865 1.00 74.88 95 ASN A CA 1
ATOM 749 C C . ASN A 1 95 ? 15.119 4.141 -3.940 1.00 74.88 95 ASN A C 1
ATOM 751 O O . ASN A 1 95 ? 15.673 4.326 -5.018 1.00 74.88 95 ASN A O 1
ATOM 755 N N . MET A 1 96 ? 13.948 4.726 -3.661 1.00 77.69 96 MET A N 1
ATOM 756 C CA . MET A 1 96 ? 13.296 5.657 -4.586 1.00 77.69 96 MET A CA 1
ATOM 757 C C . MET A 1 96 ? 13.995 7.002 -4.732 1.00 77.69 96 MET A C 1
ATOM 759 O O . MET A 1 96 ? 13.819 7.667 -5.758 1.00 77.69 96 MET A O 1
ATOM 763 N N . ARG A 1 97 ? 14.676 7.469 -3.681 1.00 78.81 97 ARG A N 1
ATOM 764 C CA . ARG A 1 97 ? 15.193 8.840 -3.620 1.00 78.81 97 ARG A CA 1
ATOM 765 C C . ARG A 1 97 ? 16.234 9.097 -4.701 1.00 78.81 97 ARG A C 1
ATOM 767 O O . ARG A 1 97 ? 16.309 10.221 -5.194 1.00 78.81 97 ARG A O 1
ATOM 774 N N . ASP A 1 98 ? 16.954 8.057 -5.093 1.00 77.81 98 ASP A N 1
ATOM 775 C CA . ASP A 1 98 ? 18.083 8.149 -6.011 1.00 77.81 98 ASP A CA 1
ATOM 776 C C . ASP A 1 98 ? 17.684 7.788 -7.462 1.00 77.81 98 ASP A C 1
ATOM 778 O O . ASP A 1 98 ? 18.487 7.913 -8.383 1.00 77.81 98 ASP A O 1
ATOM 782 N N . LEU A 1 99 ? 16.417 7.413 -7.707 1.00 78.94 99 LEU A N 1
ATOM 783 C CA . LEU A 1 99 ? 15.913 7.079 -9.047 1.00 78.94 99 LEU A CA 1
ATOM 784 C C . LEU A 1 99 ? 15.601 8.334 -9.893 1.00 78.94 99 LEU A C 1
ATOM 786 O O . LEU A 1 99 ? 15.156 9.345 -9.340 1.00 78.94 99 LEU A O 1
ATOM 790 N N . PRO A 1 100 ? 15.717 8.272 -11.233 1.00 79.88 100 PRO A N 1
ATOM 791 C CA . PRO A 1 100 ? 15.182 9.277 -12.159 1.00 79.88 100 PRO A CA 1
ATOM 792 C C . PRO A 1 100 ? 13.655 9.434 -12.071 1.00 79.88 100 PRO A C 1
ATOM 794 O O . PRO A 1 100 ? 12.935 8.469 -11.803 1.00 79.88 100 PRO A O 1
ATOM 797 N N . ASP A 1 101 ? 13.129 10.629 -12.361 1.00 77.25 101 ASP A N 1
ATOM 798 C CA . ASP A 1 101 ? 11.695 10.945 -12.218 1.00 77.25 101 ASP A CA 1
ATOM 799 C C . ASP A 1 101 ? 10.759 10.028 -13.024 1.00 77.25 101 ASP A C 1
ATOM 801 O O . ASP A 1 101 ? 9.692 9.648 -12.531 1.00 77.25 101 ASP A O 1
ATOM 805 N N . SER A 1 102 ? 11.174 9.608 -14.224 1.00 77.31 102 SER A N 1
ATOM 806 C CA . SER A 1 102 ? 10.420 8.659 -15.057 1.00 77.31 102 SER A CA 1
ATOM 807 C C . SER A 1 102 ? 10.233 7.299 -14.370 1.00 77.31 102 SER A C 1
ATOM 809 O O . SER A 1 102 ? 9.163 6.696 -14.451 1.00 77.31 102 SER A O 1
ATOM 811 N N . GLN A 1 103 ? 11.239 6.845 -13.621 1.00 79.56 103 GLN A N 1
ATOM 812 C CA . GLN A 1 103 ? 11.210 5.587 -12.873 1.00 79.56 103 GLN A CA 1
ATOM 813 C C . GLN A 1 103 ? 10.453 5.743 -11.551 1.00 79.56 103 GLN A C 1
ATOM 815 O O . GLN A 1 103 ? 9.703 4.852 -11.151 1.00 79.56 103 GLN A O 1
ATOM 820 N N . ARG A 1 104 ? 10.549 6.912 -10.900 1.00 81.75 104 ARG A N 1
ATOM 821 C CA . ARG A 1 104 ? 9.792 7.209 -9.669 1.00 81.75 104 ARG A CA 1
ATOM 822 C C . ARG A 1 104 ? 8.291 7.060 -9.862 1.00 81.75 104 ARG A C 1
ATOM 824 O O . ARG A 1 104 ? 7.605 6.647 -8.930 1.00 81.75 104 ARG A O 1
ATOM 831 N N . GLN A 1 105 ? 7.758 7.412 -11.033 1.00 81.44 105 GLN A N 1
ATOM 832 C CA . GLN A 1 105 ? 6.328 7.261 -11.294 1.00 81.44 105 GLN A CA 1
ATOM 833 C C . GLN A 1 105 ? 5.902 5.789 -11.305 1.00 81.44 105 GLN A C 1
ATOM 835 O O . GLN A 1 105 ? 4.883 5.466 -10.698 1.00 81.44 105 GLN A O 1
ATOM 840 N N . GLN A 1 106 ? 6.691 4.911 -11.926 1.00 81.44 106 GLN A N 1
ATOM 841 C CA . GLN A 1 106 ? 6.439 3.466 -11.933 1.00 81.44 106 GLN A CA 1
ATOM 842 C C . GLN A 1 106 ? 6.522 2.902 -10.515 1.00 81.44 106 GLN A C 1
ATOM 844 O O . GLN A 1 106 ? 5.588 2.266 -10.037 1.00 81.44 106 GLN A O 1
ATOM 849 N N . VAL A 1 107 ? 7.576 3.251 -9.778 1.00 83.69 107 VAL A N 1
ATOM 850 C CA . VAL A 1 107 ? 7.743 2.805 -8.392 1.00 83.69 107 VAL A CA 1
ATOM 851 C C . VAL A 1 107 ? 6.603 3.285 -7.484 1.00 83.69 107 VAL A C 1
ATOM 853 O O . VAL A 1 107 ? 6.098 2.524 -6.663 1.00 83.69 107 VAL A O 1
ATOM 856 N N . ARG A 1 108 ? 6.118 4.522 -7.651 1.00 84.44 108 ARG A N 1
ATOM 857 C CA . ARG A 1 108 ? 4.946 5.016 -6.905 1.00 84.44 108 ARG A CA 1
ATOM 858 C C . ARG A 1 108 ? 3.687 4.195 -7.179 1.00 84.44 108 ARG A C 1
ATOM 860 O O . ARG A 1 108 ? 2.882 4.023 -6.265 1.00 84.44 108 ARG A O 1
ATOM 867 N N . GLN A 1 109 ? 3.497 3.717 -8.407 1.00 86.00 109 GLN A N 1
ATOM 868 C CA . GLN A 1 109 ? 2.373 2.840 -8.742 1.00 86.00 109 GLN A CA 1
ATOM 869 C C . GLN A 1 109 ? 2.520 1.484 -8.043 1.00 86.00 109 GLN A C 1
ATOM 871 O O . GLN A 1 109 ? 1.563 1.025 -7.418 1.00 86.00 109 GLN A O 1
ATOM 876 N N . GLU A 1 110 ? 3.722 0.903 -8.059 1.00 87.44 110 GLU A N 1
ATOM 877 C CA . GLU A 1 110 ? 4.019 -0.366 -7.381 1.00 87.44 110 GLU A CA 1
ATOM 878 C C . GLU A 1 110 ? 3.798 -0.287 -5.871 1.00 87.44 110 GLU A C 1
ATOM 880 O O . GLU A 1 110 ? 3.119 -1.121 -5.270 1.00 87.44 110 GLU A O 1
ATOM 885 N N . ILE A 1 111 ? 4.274 0.789 -5.255 1.00 87.38 111 ILE A N 1
ATOM 886 C CA . ILE A 1 111 ? 4.040 1.066 -3.841 1.00 87.38 111 ILE A CA 1
ATOM 887 C C . ILE A 1 111 ? 2.547 1.243 -3.564 1.00 87.38 111 ILE A C 1
ATOM 889 O O . ILE A 1 111 ? 2.023 0.676 -2.608 1.00 87.38 111 ILE A O 1
ATOM 893 N N . GLY A 1 112 ? 1.824 1.984 -4.409 1.00 89.00 112 GLY A N 1
ATOM 894 C CA . GLY A 1 112 ? 0.373 2.133 -4.285 1.00 89.00 112 GLY A CA 1
ATOM 895 C C . GLY A 1 112 ? -0.368 0.791 -4.332 1.00 89.00 112 GLY A C 1
ATOM 896 O O . GLY A 1 112 ? -1.308 0.574 -3.560 1.00 89.00 112 GLY A O 1
ATOM 897 N N . ARG A 1 113 ? 0.084 -0.131 -5.188 1.00 90.25 113 ARG A N 1
ATOM 898 C CA . ARG A 1 113 ? -0.436 -1.501 -5.285 1.00 90.25 113 ARG A CA 1
ATOM 899 C C . ARG A 1 113 ? -0.173 -2.291 -4.004 1.00 90.25 113 ARG A C 1
ATOM 901 O O . ARG A 1 113 ? -1.103 -2.906 -3.479 1.00 90.25 113 ARG A O 1
ATOM 908 N N . LEU A 1 114 ? 1.038 -2.199 -3.456 1.00 91.25 114 LEU A N 1
ATOM 909 C CA . LEU A 1 114 ? 1.403 -2.816 -2.181 1.00 91.25 114 LEU A CA 1
ATOM 910 C C . LEU A 1 114 ? 0.548 -2.295 -1.017 1.00 91.25 114 LEU A C 1
ATOM 912 O O . LEU A 1 114 ? -0.039 -3.088 -0.283 1.00 91.25 114 LEU A O 1
ATOM 916 N N . PHE A 1 115 ? 0.412 -0.973 -0.876 1.00 90.50 115 PHE A N 1
ATOM 917 C CA . PHE A 1 115 ? -0.433 -0.363 0.159 1.00 90.50 115 PHE A CA 1
ATOM 918 C C . PHE A 1 115 ? -1.890 -0.811 0.042 1.00 90.50 115 PHE A C 1
ATOM 920 O O . PHE A 1 115 ? -2.524 -1.133 1.044 1.00 90.50 115 PHE A O 1
ATOM 927 N N . SER A 1 116 ? -2.411 -0.882 -1.184 1.00 90.38 116 SER A N 1
ATOM 928 C CA . SER A 1 116 ? -3.778 -1.345 -1.432 1.00 90.38 116 SER A CA 1
ATOM 929 C C . SER A 1 116 ? -3.958 -2.826 -1.081 1.00 90.38 116 SER A C 1
ATOM 931 O O . SER A 1 116 ? -5.016 -3.219 -0.595 1.00 90.38 116 SER A O 1
ATOM 933 N N . ALA A 1 117 ? -2.948 -3.669 -1.324 1.00 92.69 117 ALA A N 1
ATOM 934 C CA . ALA A 1 117 ? -2.967 -5.072 -0.914 1.00 92.69 117 ALA A CA 1
ATOM 935 C C . ALA A 1 117 ? -2.897 -5.223 0.609 1.00 92.69 117 ALA A C 1
ATOM 937 O O . ALA A 1 117 ? -3.642 -6.023 1.172 1.00 92.69 117 ALA A O 1
ATOM 938 N N . ARG A 1 118 ? -2.071 -4.410 1.275 1.00 91.25 118 ARG A N 1
ATOM 939 C CA . ARG A 1 118 ? -1.961 -4.404 2.735 1.00 91.25 118 ARG A CA 1
ATOM 940 C C . ARG A 1 118 ? -3.271 -3.999 3.392 1.00 91.25 118 ARG A C 1
ATOM 942 O O . ARG A 1 118 ? -3.745 -4.726 4.253 1.00 91.25 118 ARG A O 1
ATOM 949 N N . GLU A 1 119 ? -3.897 -2.916 2.929 1.00 91.75 119 GLU A N 1
ATOM 950 C CA . GLU A 1 119 ? -5.211 -2.493 3.431 1.00 91.75 119 GLU A CA 1
ATOM 951 C C . GLU A 1 119 ? -6.244 -3.621 3.296 1.00 91.75 119 GLU A C 1
ATOM 953 O O . GLU A 1 119 ? -6.973 -3.914 4.241 1.00 91.75 119 GLU A O 1
ATOM 958 N N . ARG A 1 120 ? -6.291 -4.302 2.142 1.00 92.38 120 ARG A N 1
ATOM 959 C CA . ARG A 1 120 ? -7.205 -5.438 1.942 1.00 92.38 120 ARG A CA 1
ATOM 960 C C . ARG A 1 120 ? -6.912 -6.594 2.898 1.00 92.38 120 ARG A C 1
ATOM 962 O O . ARG A 1 120 ? -7.851 -7.162 3.443 1.00 92.38 120 ARG A O 1
ATOM 969 N N . ALA A 1 121 ? -5.642 -6.924 3.122 1.00 93.81 121 ALA A N 1
ATOM 970 C CA . ALA A 1 121 ? -5.237 -7.965 4.066 1.00 93.81 121 ALA A CA 1
ATOM 971 C C . ALA A 1 121 ? -5.596 -7.607 5.513 1.00 93.81 121 ALA A C 1
ATOM 973 O O . ALA A 1 121 ? -6.098 -8.447 6.258 1.00 93.81 121 ALA A O 1
ATOM 974 N N . GLU A 1 122 ? -5.381 -6.355 5.910 1.00 92.69 122 GLU A N 1
ATOM 975 C CA . GLU A 1 122 ? -5.741 -5.850 7.233 1.00 92.69 122 GLU A CA 1
ATOM 976 C C . GLU A 1 122 ? -7.246 -5.936 7.481 1.00 92.69 122 GLU A C 1
ATOM 978 O O . GLU A 1 122 ? -7.671 -6.433 8.524 1.00 92.69 122 GLU A O 1
ATOM 983 N N . VAL A 1 123 ? -8.042 -5.474 6.517 1.00 94.56 123 VAL A N 1
ATOM 984 C CA . VAL A 1 123 ? -9.504 -5.491 6.588 1.00 94.56 123 VAL A CA 1
ATOM 985 C C . VAL A 1 123 ? -10.016 -6.929 6.582 1.00 94.56 123 VAL A C 1
ATOM 987 O O . VAL A 1 123 ? -10.797 -7.301 7.453 1.00 94.56 123 VAL A O 1
ATOM 990 N N . GLY A 1 124 ? -9.543 -7.758 5.648 1.00 93.56 124 GLY A N 1
ATOM 991 C CA . GLY A 1 124 ? -9.939 -9.163 5.542 1.00 93.56 124 GLY A CA 1
ATOM 992 C C . GLY A 1 124 ? -9.636 -9.945 6.818 1.00 93.56 124 GLY A C 1
ATOM 993 O O . GLY A 1 124 ? -10.530 -10.576 7.377 1.00 93.56 124 GLY A O 1
ATOM 994 N N . SER A 1 125 ? -8.413 -9.819 7.343 1.00 93.31 125 SER A N 1
ATOM 995 C CA . SER A 1 125 ? -8.022 -10.473 8.599 1.00 93.31 125 SER A CA 1
ATOM 996 C C . SER A 1 125 ? -8.827 -9.980 9.803 1.00 93.31 125 SER A C 1
ATOM 998 O O . SER A 1 125 ? -9.187 -10.782 10.656 1.00 93.31 125 SER A O 1
ATOM 1000 N N . PHE A 1 126 ? -9.172 -8.690 9.870 1.00 94.19 126 PHE A N 1
ATOM 1001 C CA . PHE A 1 126 ? -10.003 -8.154 10.949 1.00 94.19 126 PHE A CA 1
ATOM 1002 C C . PHE A 1 126 ? -11.411 -8.766 10.963 1.00 94.19 126 PHE A C 1
ATOM 1004 O O . PHE A 1 126 ? -11.904 -9.158 12.021 1.00 94.19 126 PHE A O 1
ATOM 1011 N N . PHE A 1 127 ? -12.058 -8.873 9.800 1.00 93.88 127 PHE A N 1
ATOM 1012 C CA . PHE A 1 127 ? -13.403 -9.448 9.718 1.00 93.88 127 PHE A CA 1
ATOM 1013 C C . PHE A 1 127 ? -13.416 -10.974 9.835 1.00 93.88 127 PHE A C 1
ATOM 1015 O O . PHE A 1 127 ? -14.421 -11.521 10.288 1.00 93.88 127 PHE A O 1
ATOM 1022 N N . ALA A 1 128 ? -12.311 -11.644 9.497 1.00 93.31 128 ALA A N 1
ATOM 1023 C CA . ALA A 1 128 ? -12.137 -13.077 9.718 1.00 93.31 128 ALA A CA 1
ATOM 1024 C C . ALA A 1 128 ? -11.986 -13.446 11.206 1.00 93.31 128 ALA A C 1
ATOM 1026 O O . ALA A 1 128 ? -12.265 -14.582 11.587 1.00 93.31 128 ALA A O 1
ATOM 1027 N N . LEU A 1 129 ? -11.571 -12.502 12.059 1.00 92.62 129 LEU A N 1
ATOM 1028 C CA . LEU A 1 129 ? -11.467 -12.738 13.496 1.00 92.62 129 LEU A CA 1
ATOM 1029 C C . LEU A 1 129 ? -12.849 -12.815 14.171 1.00 92.62 129 LEU A C 1
ATOM 1031 O O . LEU A 1 129 ? -13.745 -12.018 13.842 1.00 92.62 129 LEU A O 1
ATOM 1035 N N . PRO A 1 130 ? -12.994 -13.690 15.188 1.00 94.31 130 PRO A N 1
ATOM 1036 C CA . PRO A 1 130 ? -14.132 -13.678 16.100 1.00 94.31 130 PRO A CA 1
ATOM 1037 C C . PRO A 1 130 ? -14.358 -12.285 16.725 1.00 94.31 130 PRO A C 1
ATOM 1039 O O . PRO A 1 130 ? -13.375 -11.605 17.049 1.00 94.31 130 PRO A O 1
ATOM 1042 N N . PRO A 1 131 ? -15.615 -11.824 16.899 1.00 92.06 131 PRO A N 1
ATOM 1043 C CA . PRO A 1 131 ? -15.914 -10.469 17.380 1.00 92.06 131 PRO A CA 1
ATOM 1044 C C . PRO A 1 131 ? -15.260 -10.098 18.718 1.00 92.06 131 PRO A C 1
ATOM 1046 O O . PRO A 1 131 ? -14.833 -8.958 18.893 1.00 92.06 131 PRO A O 1
ATOM 1049 N N . ASP A 1 132 ? -15.122 -11.058 19.630 1.00 93.38 132 ASP A N 1
ATOM 1050 C CA . ASP A 1 132 ? -14.473 -10.922 20.938 1.00 93.38 132 ASP A CA 1
ATOM 1051 C C . ASP A 1 132 ? -12.961 -10.648 20.835 1.00 93.38 132 ASP A C 1
ATOM 1053 O O . ASP A 1 132 ? -12.387 -9.960 21.680 1.00 93.38 132 ASP A O 1
ATOM 1057 N N . ARG A 1 133 ? -12.304 -11.117 19.767 1.00 94.44 133 ARG A N 1
ATOM 1058 C CA . ARG A 1 133 ? -10.857 -10.934 19.540 1.00 94.44 133 ARG A CA 1
ATOM 1059 C C . ARG A 1 133 ? -10.510 -9.660 18.777 1.00 94.44 133 ARG A C 1
ATOM 1061 O O . ARG A 1 133 ? -9.366 -9.205 18.834 1.00 94.44 133 ARG A O 1
ATOM 1068 N N . ARG A 1 134 ? -11.482 -9.050 18.095 1.00 93.81 134 ARG A N 1
ATOM 1069 C CA . ARG A 1 134 ? -11.271 -7.864 17.247 1.00 93.81 134 ARG A CA 1
ATOM 1070 C C . ARG A 1 134 ? -10.701 -6.672 18.013 1.00 93.81 134 ARG A C 1
ATOM 1072 O O . ARG A 1 134 ? -9.822 -5.990 17.495 1.00 93.81 134 ARG A O 1
ATOM 1079 N N . LEU A 1 135 ? -11.153 -6.435 19.246 1.00 93.44 135 LEU A N 1
ATOM 1080 C CA . LEU A 1 135 ? -10.665 -5.318 20.066 1.00 93.44 135 LEU A CA 1
ATOM 1081 C C . LEU A 1 135 ? -9.179 -5.455 20.418 1.00 93.44 135 LEU A C 1
ATOM 1083 O O . LEU A 1 135 ? -8.424 -4.497 20.264 1.00 93.44 135 LEU A O 1
ATOM 1087 N N . ALA A 1 136 ? -8.753 -6.650 20.834 1.00 93.38 136 ALA A N 1
ATOM 1088 C CA . ALA A 1 136 ? -7.356 -6.920 21.167 1.00 93.38 136 ALA A CA 1
ATOM 1089 C C . ALA A 1 136 ? -6.439 -6.795 19.938 1.00 93.38 136 ALA A C 1
ATOM 1091 O O . ALA A 1 136 ? -5.324 -6.281 20.040 1.00 93.38 136 ALA A O 1
ATOM 1092 N N . GLU A 1 137 ? -6.918 -7.212 18.764 1.00 92.12 137 GLU A N 1
ATOM 1093 C CA . GLU A 1 137 ? -6.176 -7.042 17.513 1.00 92.12 137 GLU A CA 1
ATOM 1094 C C . GLU A 1 137 ? -6.049 -5.560 17.119 1.00 92.12 137 GLU A C 1
ATOM 1096 O O . GLU A 1 137 ? -4.962 -5.121 16.737 1.00 92.12 137 GLU A O 1
ATOM 1101 N N . LEU A 1 138 ? -7.114 -4.758 17.262 1.00 93.62 138 LEU A N 1
ATOM 1102 C CA . LEU A 1 138 ? -7.036 -3.310 17.029 1.00 93.62 138 LEU A CA 1
ATOM 1103 C C . LEU A 1 138 ? -6.007 -2.654 17.957 1.00 93.62 138 LEU A C 1
ATOM 1105 O O . LEU A 1 138 ? -5.197 -1.858 17.488 1.00 93.62 138 LEU A O 1
ATOM 1109 N N . ASP A 1 139 ? -5.982 -3.019 19.241 1.00 94.44 139 ASP A N 1
ATOM 1110 C CA . ASP A 1 139 ? -4.992 -2.501 20.194 1.00 94.44 139 ASP A CA 1
ATOM 1111 C C . ASP A 1 139 ? -3.564 -2.826 19.783 1.00 94.44 139 ASP A C 1
ATOM 1113 O O . ASP A 1 139 ? -2.689 -1.956 19.802 1.00 94.44 139 ASP A O 1
ATOM 1117 N N . ARG A 1 140 ? -3.323 -4.082 19.402 1.00 92.94 140 ARG A N 1
ATOM 1118 C CA . ARG A 1 140 ? -2.014 -4.538 18.939 1.00 92.94 140 ARG A CA 1
ATOM 1119 C C . ARG A 1 140 ? -1.550 -3.724 17.731 1.00 92.94 140 ARG A C 1
ATOM 1121 O O . ARG A 1 140 ? -0.427 -3.218 17.741 1.00 92.94 140 ARG A O 1
ATOM 1128 N N . ARG A 1 141 ? -2.417 -3.553 16.727 1.00 90.81 141 ARG A N 1
ATOM 1129 C CA . ARG A 1 141 ? -2.113 -2.792 15.503 1.00 90.81 141 ARG A CA 1
ATOM 1130 C C . ARG A 1 141 ? -1.865 -1.320 15.789 1.00 90.81 141 ARG A C 1
ATOM 1132 O O . ARG A 1 141 ? -0.896 -0.753 15.292 1.00 90.81 141 ARG A O 1
ATOM 1139 N N . ILE A 1 142 ? -2.701 -0.705 16.625 1.00 92.00 142 ILE A N 1
ATOM 1140 C CA . ILE A 1 142 ? -2.541 0.697 17.019 1.00 92.00 142 ILE A CA 1
ATOM 1141 C C . ILE A 1 142 ? -1.204 0.898 17.737 1.00 92.00 142 ILE A C 1
ATOM 1143 O O . ILE A 1 142 ? -0.472 1.822 17.392 1.00 92.00 142 ILE A O 1
ATOM 1147 N N . LYS A 1 143 ? -0.835 0.017 18.676 1.00 91.88 143 LYS A N 1
ATOM 1148 C CA . LYS A 1 143 ? 0.467 0.082 19.359 1.00 91.88 143 LYS A CA 1
ATOM 1149 C C . LYS A 1 143 ? 1.635 -0.059 18.381 1.00 91.88 143 LYS A C 1
ATOM 1151 O O . LYS A 1 143 ? 2.581 0.721 18.459 1.00 91.88 143 LYS A O 1
ATOM 1156 N N . ALA A 1 144 ? 1.560 -1.005 17.443 1.00 89.38 144 ALA A N 1
ATOM 1157 C CA . ALA A 1 144 ? 2.587 -1.185 16.415 1.00 89.38 144 ALA A CA 1
ATOM 1158 C C . ALA A 1 144 ? 2.717 0.052 15.504 1.00 89.38 144 ALA A C 1
ATOM 1160 O O . ALA A 1 144 ? 3.826 0.490 15.196 1.00 89.38 144 ALA A O 1
ATOM 1161 N N . ASP A 1 145 ? 1.593 0.652 15.110 1.00 88.31 145 ASP A N 1
ATOM 1162 C CA . ASP A 1 145 ? 1.567 1.900 14.349 1.00 88.31 145 ASP A CA 1
ATOM 1163 C C . ASP A 1 145 ? 2.183 3.072 15.114 1.00 88.31 145 ASP A C 1
ATOM 1165 O O . ASP A 1 145 ? 2.976 3.818 14.541 1.00 88.31 145 ASP A O 1
ATOM 1169 N N . GLU A 1 146 ? 1.811 3.266 16.381 1.00 90.31 146 GLU A N 1
ATOM 1170 C CA . GLU A 1 146 ? 2.338 4.365 17.193 1.00 90.31 146 GLU A CA 1
ATOM 1171 C C . GLU A 1 146 ? 3.835 4.201 17.446 1.00 90.31 146 GLU A C 1
ATOM 1173 O O . GLU A 1 146 ? 4.577 5.170 17.302 1.00 90.31 146 GLU A O 1
ATOM 1178 N N . ALA A 1 147 ? 4.310 2.978 17.702 1.00 89.94 147 ALA A N 1
ATOM 1179 C CA . ALA A 1 147 ? 5.739 2.698 17.815 1.00 89.94 147 ALA A CA 1
ATOM 1180 C C . ALA A 1 147 ? 6.492 3.091 16.531 1.00 89.94 147 ALA A C 1
ATOM 1182 O O . ALA A 1 147 ? 7.493 3.805 16.592 1.00 89.94 147 ALA A O 1
ATOM 1183 N N . ARG A 1 148 ? 5.974 2.716 15.350 1.00 86.38 148 ARG A N 1
ATOM 1184 C CA . ARG A 1 148 ? 6.551 3.133 14.058 1.00 86.38 148 ARG A CA 1
ATOM 1185 C C . ARG A 1 148 ? 6.516 4.651 13.868 1.00 86.38 148 ARG A C 1
ATOM 1187 O O . ARG A 1 148 ? 7.500 5.239 13.422 1.00 86.38 148 ARG A O 1
ATOM 1194 N N . ARG A 1 149 ? 5.404 5.308 14.213 1.00 86.38 149 ARG A N 1
ATOM 1195 C CA . ARG A 1 149 ? 5.268 6.773 14.117 1.00 86.38 149 ARG A CA 1
ATOM 1196 C C . ARG A 1 149 ? 6.270 7.493 15.010 1.00 86.38 149 ARG A C 1
ATOM 1198 O O . ARG A 1 149 ? 6.882 8.456 14.555 1.00 86.38 149 ARG A O 1
ATOM 1205 N N . GLN A 1 150 ? 6.448 7.030 16.244 1.00 89.50 150 GLN A N 1
ATOM 1206 C CA . GLN A 1 150 ? 7.412 7.584 17.192 1.00 89.50 150 GLN A CA 1
ATOM 1207 C C . GLN A 1 150 ? 8.846 7.390 16.698 1.00 89.50 150 GLN A C 1
ATOM 1209 O O . GLN A 1 150 ? 9.609 8.353 16.693 1.00 89.50 150 GLN A O 1
ATOM 1214 N N . GLN A 1 151 ? 9.188 6.204 16.185 1.00 88.31 151 GLN A N 1
ATOM 1215 C CA . GLN A 1 151 ? 10.489 5.950 15.555 1.00 88.31 151 GLN A CA 1
ATOM 1216 C C . GLN A 1 151 ? 10.751 6.917 14.392 1.00 88.31 151 GLN A C 1
ATOM 1218 O O . GLN A 1 151 ? 11.793 7.568 14.343 1.00 88.31 151 GLN A O 1
ATOM 1223 N N . TRP A 1 152 ? 9.780 7.093 13.491 1.00 84.50 152 TRP A N 1
ATOM 1224 C CA . TRP A 1 152 ? 9.900 8.041 12.380 1.00 84.50 152 TRP A CA 1
ATOM 1225 C C . TRP A 1 152 ? 9.965 9.502 12.830 1.00 84.50 152 TRP A C 1
ATOM 1227 O O . TRP A 1 152 ? 10.611 10.319 12.172 1.00 84.50 152 TRP A O 1
ATOM 1237 N N . ALA A 1 153 ? 9.275 9.870 13.909 1.00 86.25 153 ALA A N 1
ATOM 1238 C CA . ALA A 1 153 ? 9.349 11.210 14.478 1.00 86.25 153 ALA A CA 1
ATOM 1239 C C . ALA A 1 153 ? 10.730 11.473 15.095 1.00 86.25 153 ALA A C 1
ATOM 1241 O O . ALA A 1 153 ? 11.327 12.507 14.797 1.00 86.25 153 ALA A O 1
ATOM 1242 N N . ALA A 1 154 ? 11.262 10.522 15.868 1.00 88.88 154 ALA A N 1
ATOM 1243 C CA . ALA A 1 154 ? 12.587 10.598 16.477 1.00 88.88 154 ALA A CA 1
ATOM 1244 C C . ALA A 1 154 ? 13.697 10.678 15.420 1.00 88.88 154 ALA A C 1
ATOM 1246 O O . ALA A 1 154 ? 14.565 11.542 15.493 1.00 88.88 154 ALA A O 1
ATOM 1247 N N . GLU A 1 155 ? 13.629 9.850 14.377 1.00 84.31 155 GLU A N 1
ATOM 1248 C CA . GLU A 1 155 ? 14.597 9.880 13.279 1.00 84.31 155 GLU A CA 1
ATOM 1249 C C . GLU A 1 155 ? 14.543 11.196 12.486 1.00 84.31 155 GLU A C 1
ATOM 1251 O O . GLU A 1 155 ? 15.573 11.734 12.075 1.00 84.31 155 GLU A O 1
ATOM 1256 N N . ARG A 1 156 ? 13.342 11.748 12.258 1.00 84.75 156 ARG A N 1
ATOM 1257 C CA . ARG A 1 156 ? 13.207 13.071 11.630 1.00 84.75 156 ARG A CA 1
ATOM 1258 C C . ARG A 1 156 ? 13.762 14.180 12.518 1.00 84.75 156 ARG A C 1
ATOM 1260 O O . ARG A 1 156 ? 14.424 15.069 11.993 1.00 84.75 156 ARG A O 1
ATOM 1267 N N . ALA A 1 157 ? 13.525 14.120 13.826 1.00 87.88 157 ALA A N 1
ATOM 1268 C CA . ALA A 1 157 ? 14.100 15.070 14.772 1.00 87.88 157 ALA A CA 1
ATOM 1269 C C . ALA A 1 157 ? 15.637 14.998 14.762 1.00 87.88 157 ALA A C 1
ATOM 1271 O O . ALA A 1 157 ? 16.280 16.025 14.574 1.00 87.88 157 ALA A O 1
ATOM 1272 N N . ALA A 1 158 ? 16.216 13.794 14.830 1.00 86.00 158 ALA A N 1
ATOM 1273 C CA . ALA A 1 158 ? 17.664 13.583 14.779 1.00 86.00 158 ALA A CA 1
ATOM 1274 C C . ALA A 1 158 ? 18.296 14.117 13.481 1.00 86.00 158 ALA A C 1
ATOM 1276 O O . ALA A 1 158 ? 19.317 14.806 13.524 1.00 86.00 158 ALA A O 1
ATOM 1277 N N . ARG A 1 159 ? 17.661 13.869 12.324 1.00 81.38 159 ARG A N 1
ATOM 1278 C CA . ARG A 1 159 ? 18.107 14.443 11.045 1.00 81.38 159 ARG A CA 1
ATOM 1279 C C . ARG A 1 159 ? 18.060 15.967 11.058 1.00 81.38 159 ARG A C 1
ATOM 1281 O O . ARG A 1 159 ? 19.059 16.591 10.714 1.00 81.38 159 ARG A O 1
ATOM 1288 N N . ASN A 1 160 ? 16.959 16.564 11.507 1.00 80.75 160 ASN A N 1
ATOM 1289 C CA . ASN A 1 160 ? 16.831 18.021 11.564 1.00 80.75 160 ASN A CA 1
ATOM 1290 C C . ASN A 1 160 ? 17.899 18.660 12.469 1.00 80.75 160 ASN A C 1
ATOM 1292 O O . ASN A 1 160 ? 18.507 19.650 12.070 1.00 80.75 160 ASN A O 1
ATOM 1296 N N . THR A 1 161 ? 18.192 18.069 13.632 1.00 75.88 161 THR A N 1
ATOM 1297 C CA . THR A 1 161 ? 19.269 18.537 14.522 1.00 75.88 161 THR A CA 1
ATOM 1298 C C . THR A 1 161 ? 20.647 18.417 13.862 1.00 75.88 161 THR A C 1
ATOM 1300 O O . THR A 1 161 ? 21.452 19.343 13.947 1.00 75.88 161 THR A O 1
ATOM 1303 N N . SER A 1 162 ? 20.919 17.321 13.143 1.00 69.94 162 SER A N 1
ATOM 1304 C CA . SER A 1 162 ? 22.190 17.147 12.422 1.00 69.94 162 SER A CA 1
ATOM 1305 C C . SER A 1 162 ? 22.382 18.158 11.281 1.00 69.94 162 SER A C 1
ATOM 1307 O O . SER A 1 162 ? 23.478 18.687 11.105 1.00 69.94 162 SER A O 1
ATOM 1309 N N . THR A 1 163 ? 21.314 18.495 10.550 1.00 63.75 163 THR A N 1
ATOM 1310 C CA . THR A 1 163 ? 21.351 19.507 9.484 1.00 63.75 163 THR A CA 1
ATOM 1311 C C . THR A 1 163 ? 21.532 20.913 10.055 1.00 63.75 163 THR A C 1
ATOM 1313 O O . THR A 1 163 ? 22.301 21.694 9.501 1.00 63.75 163 THR A O 1
ATOM 1316 N N . GLN A 1 164 ? 20.902 21.220 11.195 1.00 58.72 164 GLN A N 1
ATOM 1317 C CA . GLN A 1 164 ? 21.051 22.510 11.870 1.00 58.72 164 GLN A CA 1
ATOM 1318 C C . GLN A 1 164 ? 22.485 22.741 12.383 1.00 58.72 164 GLN A C 1
ATOM 1320 O O . GLN A 1 164 ? 23.024 23.836 12.218 1.00 58.72 164 GLN A O 1
ATOM 1325 N N . ASN A 1 165 ? 23.140 21.698 12.908 1.00 56.38 165 ASN A N 1
ATOM 1326 C CA . ASN A 1 165 ? 24.533 21.775 13.364 1.00 56.38 165 ASN A CA 1
ATOM 1327 C C . ASN A 1 165 ? 25.551 21.889 12.209 1.00 56.38 165 ASN A C 1
ATOM 1329 O O . ASN A 1 165 ? 26.583 22.531 12.383 1.00 56.38 165 ASN A O 1
ATOM 1333 N N . GLN A 1 166 ? 25.263 21.348 11.016 1.00 53.59 166 GLN A N 1
ATOM 1334 C CA . GLN A 1 166 ? 26.110 21.542 9.824 1.00 53.59 166 GLN A CA 1
ATOM 1335 C C . GLN A 1 166 ? 25.933 22.924 9.174 1.00 53.59 166 GLN A C 1
ATOM 1337 O O . GLN A 1 166 ? 26.903 23.500 8.682 1.00 53.59 166 GLN A O 1
ATOM 1342 N N . SER A 1 167 ? 24.731 23.511 9.218 1.00 51.28 167 SER A N 1
ATOM 1343 C CA . SER A 1 167 ? 24.505 24.888 8.747 1.00 51.28 167 SER A CA 1
ATOM 1344 C C . SER A 1 167 ? 25.111 25.971 9.655 1.00 51.28 167 SER A C 1
ATOM 1346 O O . SER A 1 167 ? 25.217 27.121 9.241 1.00 51.28 167 SER A O 1
ATOM 1348 N N . GLY A 1 168 ? 25.540 25.619 10.874 1.00 46.06 168 GLY A N 1
ATOM 1349 C CA . GLY A 1 168 ? 26.227 26.531 11.797 1.00 46.06 168 GLY A CA 1
ATOM 1350 C C . GLY A 1 168 ? 27.724 26.726 11.516 1.00 46.06 168 GLY A C 1
ATOM 1351 O O . GLY A 1 168 ? 28.306 27.681 12.016 1.00 46.06 168 GLY A O 1
ATOM 1352 N N . GLN A 1 169 ? 28.353 25.867 10.702 1.00 42.38 169 GLN A N 1
ATOM 1353 C CA . GLN A 1 169 ? 29.798 25.930 10.411 1.00 42.38 169 GLN A CA 1
ATOM 1354 C C . GLN A 1 169 ? 30.163 26.670 9.114 1.00 42.38 169 GLN A C 1
ATOM 1356 O O . GLN A 1 169 ? 31.340 26.908 8.867 1.00 42.38 169 GLN A O 1
ATOM 1361 N N . THR A 1 170 ? 29.188 27.101 8.306 1.00 39.59 170 THR A N 1
ATOM 1362 C CA . THR A 1 170 ? 29.430 27.947 7.114 1.00 39.59 170 THR A CA 1
ATOM 1363 C C . THR A 1 170 ? 29.078 29.425 7.320 1.00 39.59 170 THR A C 1
ATOM 1365 O O . THR A 1 170 ? 29.275 30.230 6.415 1.00 39.59 170 THR A O 1
ATOM 1368 N N . ALA A 1 171 ? 28.627 29.816 8.518 1.00 42.03 171 ALA A N 1
ATOM 1369 C CA . ALA A 1 171 ? 28.306 31.206 8.864 1.00 42.03 171 ALA A CA 1
ATOM 1370 C C . ALA A 1 171 ? 29.411 31.933 9.665 1.00 42.03 171 ALA A C 1
ATOM 1372 O O . ALA A 1 171 ? 29.190 33.050 10.121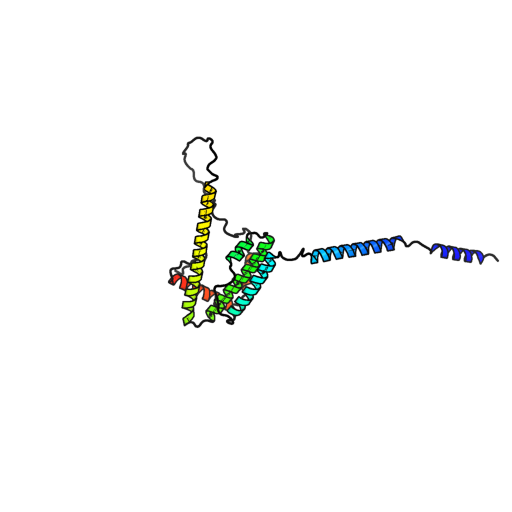 1.00 42.03 171 ALA A O 1
ATOM 1373 N N . ALA A 1 172 ? 30.595 31.330 9.833 1.00 41.44 172 ALA A N 1
ATOM 1374 C CA . ALA A 1 172 ? 31.702 31.889 10.622 1.00 41.44 172 ALA A CA 1
ATOM 1375 C C . ALA A 1 172 ? 32.883 32.401 9.771 1.00 41.44 172 ALA A C 1
ATOM 1377 O O . ALA A 1 172 ? 34.025 32.410 10.224 1.00 41.44 172 ALA A O 1
ATOM 1378 N N . THR A 1 173 ? 32.643 32.817 8.522 1.00 42.00 173 THR A N 1
ATOM 1379 C CA . THR A 1 173 ? 33.641 33.568 7.735 1.00 42.00 173 THR A CA 1
ATOM 1380 C C . THR A 1 173 ? 32.948 34.511 6.752 1.00 42.00 173 THR A C 1
ATOM 1382 O O . THR A 1 173 ? 32.876 34.254 5.552 1.00 42.00 173 THR A O 1
ATOM 1385 N N . ARG A 1 174 ? 32.399 35.616 7.263 1.00 35.47 174 ARG A N 1
ATOM 1386 C CA . ARG A 1 174 ? 32.179 36.827 6.461 1.00 35.47 174 ARG A CA 1
ATOM 1387 C C . ARG A 1 174 ? 32.191 38.056 7.365 1.00 35.47 174 ARG A C 1
ATOM 1389 O O . ARG A 1 174 ? 31.152 38.618 7.691 1.00 35.47 174 ARG A O 1
ATOM 1396 N N . ASP A 1 175 ? 33.394 38.444 7.770 1.00 36.78 175 ASP A N 1
ATOM 1397 C CA . ASP A 1 175 ? 33.676 39.814 8.183 1.00 36.78 175 ASP A CA 1
ATOM 1398 C C . ASP A 1 175 ? 33.386 40.766 7.013 1.00 36.78 175 ASP A C 1
ATOM 1400 O O . ASP A 1 175 ? 33.747 40.477 5.869 1.00 36.78 175 ASP A O 1
ATOM 1404 N N . GLY A 1 176 ? 32.749 41.907 7.295 1.00 32.50 176 GLY A N 1
ATOM 1405 C CA . GLY A 1 176 ? 32.726 43.038 6.366 1.00 32.50 176 GLY A CA 1
ATOM 1406 C C . GLY A 1 176 ? 31.428 43.845 6.303 1.00 32.50 176 GLY A C 1
ATOM 1407 O O . GLY A 1 176 ? 30.651 43.683 5.373 1.00 32.50 176 GLY A O 1
ATOM 1408 N N . ASN A 1 177 ? 31.289 44.783 7.244 1.00 36.97 177 ASN A N 1
ATOM 1409 C CA . ASN A 1 177 ? 30.810 46.161 7.044 1.00 36.97 177 ASN A CA 1
ATOM 1410 C C . ASN A 1 177 ? 29.383 46.414 6.480 1.00 36.97 177 ASN A C 1
ATOM 1412 O O . ASN A 1 177 ? 29.138 46.334 5.278 1.00 36.97 177 ASN A O 1
ATOM 1416 N N . GLY A 1 178 ? 28.470 46.880 7.343 1.00 30.05 178 GLY A N 1
ATOM 1417 C CA . GLY A 1 178 ? 27.204 47.526 6.962 1.00 30.05 178 GLY A CA 1
ATOM 1418 C C . GLY A 1 178 ? 26.536 48.211 8.173 1.00 30.05 178 GLY A C 1
ATOM 1419 O O . GLY A 1 178 ? 26.395 47.553 9.204 1.00 30.05 178 GLY A O 1
ATOM 1420 N N . PRO A 1 179 ? 26.175 49.511 8.115 1.00 37.38 179 PRO A N 1
ATOM 1421 C CA . PRO A 1 179 ? 25.910 50.333 9.305 1.00 37.38 179 PRO A CA 1
ATOM 1422 C C . PRO A 1 179 ? 24.505 50.157 9.927 1.00 37.38 179 PRO A C 1
ATOM 1424 O O . PRO A 1 179 ? 23.578 49.712 9.246 1.00 37.38 179 PRO A O 1
ATOM 1427 N N . PRO A 1 180 ? 24.312 50.553 11.208 1.00 50.97 180 PRO A N 1
ATOM 1428 C CA . PRO A 1 180 ? 23.058 50.394 11.939 1.00 50.97 180 PRO A CA 1
ATOM 1429 C C . PRO A 1 180 ? 22.194 51.666 11.893 1.00 50.97 180 PRO A C 1
ATOM 1431 O O . PRO A 1 180 ? 22.673 52.743 12.233 1.00 50.97 180 PRO A O 1
ATOM 1434 N N . ASN A 1 181 ? 20.918 51.524 11.513 1.00 34.91 181 ASN A N 1
ATOM 1435 C CA . ASN A 1 181 ? 19.728 52.266 11.989 1.00 34.91 181 ASN A CA 1
ATOM 1436 C C . ASN A 1 181 ? 18.699 52.468 10.870 1.00 34.91 181 ASN A C 1
ATOM 1438 O O . ASN A 1 181 ? 18.990 53.088 9.852 1.00 34.91 181 ASN A O 1
ATOM 1442 N N . SER A 1 182 ? 17.443 52.096 11.130 1.00 31.50 182 SER A N 1
ATOM 1443 C CA . SER A 1 182 ? 16.381 53.080 11.418 1.00 31.50 182 SER A CA 1
ATOM 1444 C C . SER A 1 182 ? 15.014 52.399 11.510 1.00 31.50 182 SER A C 1
ATOM 1446 O O . SER A 1 182 ? 14.546 51.753 10.576 1.00 31.50 182 SER A O 1
ATOM 1448 N N . ARG A 1 183 ? 14.360 52.579 12.663 1.00 41.97 183 ARG A N 1
ATOM 1449 C CA . ARG A 1 183 ? 12.918 52.381 12.852 1.00 41.97 183 ARG A CA 1
ATOM 1450 C C . ARG A 1 1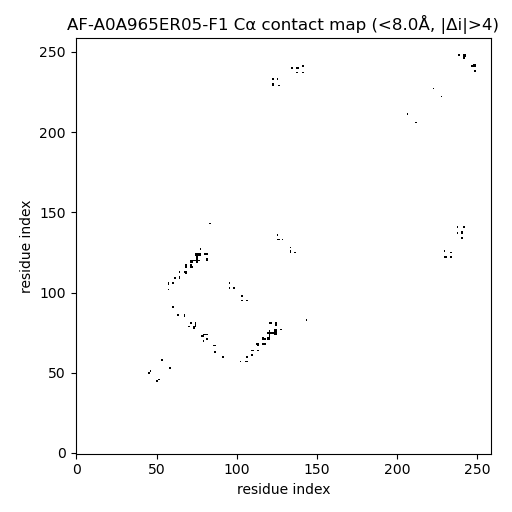83 ? 12.167 53.490 12.107 1.00 41.97 183 ARG A C 1
ATOM 1452 O O . ARG A 1 183 ? 12.509 54.656 12.263 1.00 41.97 183 ARG A O 1
ATOM 1459 N N . GLY A 1 184 ? 11.104 53.129 11.393 1.00 29.47 184 GLY A N 1
ATOM 1460 C CA . GLY A 1 184 ? 10.096 54.045 10.850 1.00 29.47 184 GLY A CA 1
ATOM 1461 C C . GLY A 1 184 ? 8.815 53.283 10.462 1.00 29.47 184 GLY A C 1
ATOM 1462 O O . GLY A 1 184 ? 8.908 52.085 10.196 1.00 29.47 184 GLY A O 1
ATOM 1463 N N . PRO A 1 185 ? 7.620 53.906 10.510 1.00 41.28 185 PRO A N 1
ATOM 1464 C CA . PRO A 1 185 ? 6.335 53.225 10.701 1.00 41.28 185 PRO A CA 1
ATOM 1465 C C . PRO A 1 185 ? 5.582 52.880 9.396 1.00 41.28 185 PRO A C 1
ATOM 1467 O O . PRO A 1 185 ? 5.823 53.461 8.345 1.00 41.28 185 PRO A O 1
ATOM 1470 N N . ARG A 1 186 ? 4.650 51.915 9.511 1.00 39.53 186 ARG A N 1
ATOM 1471 C CA . ARG A 1 186 ? 3.743 51.322 8.489 1.00 39.53 186 ARG A CA 1
ATOM 1472 C C . ARG A 1 186 ? 3.034 52.334 7.553 1.00 39.53 186 ARG A C 1
ATOM 1474 O O . ARG A 1 186 ? 2.783 53.464 7.956 1.00 39.53 186 ARG A O 1
ATOM 1481 N N . PRO A 1 187 ? 2.509 51.856 6.403 1.00 36.25 187 PRO A N 1
ATOM 1482 C CA . PRO A 1 187 ? 1.071 51.560 6.375 1.00 36.25 187 PRO A CA 1
ATOM 1483 C C . PRO A 1 187 ? 0.725 50.171 5.817 1.00 36.25 187 PRO A C 1
ATOM 1485 O O . PRO A 1 187 ? 1.436 49.572 5.015 1.00 36.25 187 PRO A O 1
ATOM 1488 N N . ALA A 1 188 ? -0.395 49.648 6.306 1.00 43.75 188 ALA A N 1
ATOM 1489 C CA . ALA A 1 188 ? -0.966 48.366 5.942 1.00 43.75 188 ALA A CA 1
ATOM 1490 C C . ALA A 1 188 ? -1.490 48.360 4.497 1.00 43.75 188 ALA A C 1
ATOM 1492 O O . ALA A 1 188 ? -2.340 49.168 4.145 1.00 43.75 188 ALA A O 1
ATOM 1493 N N . THR A 1 189 ? -1.067 47.379 3.704 1.00 32.56 189 THR A N 1
ATOM 1494 C CA . THR A 1 189 ? -1.861 46.825 2.600 1.00 32.56 189 THR A CA 1
ATOM 1495 C C . THR A 1 189 ? -1.669 45.311 2.593 1.00 32.56 189 THR A C 1
ATOM 1497 O O . THR A 1 189 ? -0.574 44.797 2.818 1.00 32.56 189 THR A O 1
ATOM 1500 N N . GLY A 1 190 ? -2.787 44.594 2.506 1.00 41.91 190 GLY A N 1
ATOM 1501 C CA . GLY A 1 190 ? -2.869 43.171 2.797 1.00 41.91 190 GLY A CA 1
ATOM 1502 C C . GLY A 1 190 ? -2.188 42.290 1.755 1.00 41.91 190 GLY A C 1
ATOM 1503 O O . GLY A 1 190 ? -2.457 42.393 0.563 1.00 41.91 190 GLY A O 1
ATOM 1504 N N . GLN A 1 191 ? -1.390 41.343 2.238 1.00 33.38 191 GLN A N 1
ATOM 1505 C CA . GLN A 1 191 ? -1.082 40.111 1.521 1.00 33.38 191 GLN A CA 1
ATOM 1506 C C . GLN A 1 191 ? -0.727 39.034 2.552 1.00 33.38 191 GLN A C 1
ATOM 1508 O O . GLN A 1 191 ? 0.171 39.252 3.370 1.00 33.38 191 GLN A O 1
ATOM 1513 N N . PRO A 1 192 ? -1.438 37.892 2.601 1.00 36.53 192 PRO A N 1
ATOM 1514 C CA . PRO A 1 192 ? -1.099 36.848 3.550 1.00 36.53 192 PRO A CA 1
ATOM 1515 C C . PRO A 1 192 ? 0.204 36.169 3.115 1.00 36.53 192 PRO A C 1
ATOM 1517 O O . PRO A 1 192 ? 0.249 35.424 2.140 1.00 36.53 192 PRO A O 1
ATOM 1520 N N . GLY A 1 193 ? 1.250 36.497 3.875 1.00 32.66 193 GLY A N 1
ATOM 1521 C CA . GLY A 1 193 ? 2.483 35.762 4.140 1.00 32.66 193 GLY A CA 1
ATOM 1522 C C . GLY A 1 193 ? 2.809 34.574 3.240 1.00 32.66 193 GLY A C 1
ATOM 1523 O O . GLY A 1 193 ? 2.320 33.462 3.438 1.00 32.66 193 GLY A O 1
ATOM 1524 N N . GLN A 1 194 ? 3.779 34.799 2.357 1.00 39.78 194 GLN A N 1
ATOM 1525 C CA . GLN A 1 194 ? 4.658 33.773 1.814 1.00 39.78 194 GLN A CA 1
ATOM 1526 C C . GLN A 1 194 ? 5.533 33.227 2.958 1.00 39.78 194 GLN A C 1
ATOM 1528 O O . GLN A 1 194 ? 6.663 33.654 3.169 1.00 39.78 194 GLN A O 1
ATOM 1533 N N . GLY A 1 195 ? 4.960 32.324 3.753 1.00 31.88 195 GLY A N 1
ATOM 1534 C CA . GLY A 1 195 ? 5.671 31.541 4.755 1.00 31.88 195 GLY A CA 1
ATOM 1535 C C . GLY A 1 195 ? 6.324 30.337 4.093 1.00 31.88 195 GLY A C 1
ATOM 1536 O O . GLY A 1 195 ? 5.671 29.319 3.860 1.00 31.88 195 GLY A O 1
ATOM 1537 N N . ASP A 1 196 ? 7.606 30.475 3.781 1.00 42.34 196 ASP A N 1
ATOM 1538 C CA . ASP A 1 196 ? 8.499 29.389 3.397 1.00 42.34 196 ASP A CA 1
ATOM 1539 C C . ASP A 1 196 ? 8.597 28.380 4.553 1.00 42.34 196 ASP A C 1
ATOM 1541 O O . ASP A 1 196 ? 9.312 28.576 5.533 1.00 42.34 196 ASP A O 1
ATOM 1545 N N . SER A 1 197 ? 7.787 27.321 4.499 1.00 35.88 197 SER A N 1
ATOM 1546 C CA . SER A 1 197 ? 7.943 26.162 5.375 1.00 35.88 197 SER A CA 1
ATOM 1547 C C . SER A 1 197 ? 7.415 24.898 4.698 1.00 35.88 197 SER A C 1
ATOM 1549 O O . SER A 1 197 ? 6.223 24.721 4.466 1.00 35.88 197 SER A O 1
ATOM 1551 N N . GLY A 1 198 ? 8.343 23.992 4.384 1.00 33.31 198 GLY A N 1
ATOM 1552 C CA . GLY A 1 198 ? 8.061 22.584 4.121 1.00 33.31 198 GLY A CA 1
ATOM 1553 C C . GLY A 1 198 ? 7.475 22.282 2.745 1.00 33.31 198 GLY A C 1
ATOM 1554 O O . GLY A 1 198 ? 6.266 22.135 2.584 1.00 33.31 198 GLY A O 1
ATOM 1555 N N . ARG A 1 199 ? 8.350 22.038 1.760 1.00 35.94 199 ARG A N 1
ATOM 1556 C CA . ARG A 1 199 ? 8.002 21.309 0.530 1.00 35.94 199 ARG A CA 1
ATOM 1557 C C . ARG A 1 199 ? 7.544 19.887 0.889 1.00 35.94 199 ARG A C 1
ATOM 1559 O O . ARG A 1 199 ? 8.322 18.938 0.890 1.00 35.94 199 ARG A O 1
ATOM 1566 N N . GLN A 1 200 ? 6.267 19.754 1.229 1.00 37.00 200 GLN A N 1
ATOM 1567 C CA . GLN A 1 200 ? 5.591 18.501 1.523 1.00 37.00 200 GLN A CA 1
ATOM 1568 C C . GLN A 1 200 ? 5.011 17.939 0.222 1.00 37.00 200 GLN A C 1
ATOM 1570 O O . GLN A 1 200 ? 4.032 18.444 -0.316 1.00 37.00 200 GLN A O 1
ATOM 1575 N N . TRP A 1 201 ? 5.678 16.909 -0.297 1.00 35.97 201 TRP A N 1
ATOM 1576 C CA . TRP A 1 201 ? 5.159 15.861 -1.180 1.00 35.97 201 TRP A CA 1
ATOM 1577 C C . TRP A 1 201 ? 3.835 16.161 -1.917 1.00 35.97 201 TRP A C 1
ATOM 1579 O O . TRP A 1 201 ? 2.753 15.800 -1.466 1.00 35.97 201 TRP A O 1
ATOM 1589 N N . GLY A 1 202 ? 3.945 16.719 -3.126 1.00 42.91 202 GLY A N 1
ATOM 1590 C CA . GLY A 1 202 ? 3.017 16.409 -4.217 1.00 42.91 202 GLY A CA 1
ATOM 1591 C C . GLY A 1 202 ? 1.630 17.056 -4.193 1.00 42.91 202 GLY A C 1
ATOM 1592 O O . GLY A 1 202 ? 0.663 16.391 -4.557 1.00 42.91 202 GLY A O 1
ATOM 1593 N N . GLN A 1 203 ? 1.506 18.346 -3.883 1.00 38.34 203 GLN A N 1
ATOM 1594 C CA . GLN A 1 203 ? 0.375 19.131 -4.397 1.00 38.34 203 GLN A CA 1
ATOM 1595 C C . GLN A 1 203 ? 0.749 19.736 -5.750 1.00 38.34 203 GLN A C 1
ATOM 1597 O O . GLN A 1 203 ? 1.209 20.869 -5.858 1.00 38.34 203 GLN A O 1
ATOM 1602 N N . GLY A 1 204 ? 0.570 18.938 -6.803 1.00 40.12 204 GLY A N 1
ATOM 1603 C CA . GLY A 1 204 ? 0.598 19.447 -8.168 1.00 40.12 204 GLY A CA 1
ATOM 1604 C C . GLY A 1 204 ? -0.582 20.391 -8.380 1.00 40.12 204 GLY A C 1
ATOM 1605 O O . GLY A 1 204 ? -1.720 19.934 -8.505 1.00 40.12 204 GLY A O 1
ATOM 1606 N N . ARG A 1 205 ? -0.307 21.698 -8.426 1.00 44.97 205 ARG A N 1
ATOM 1607 C CA . ARG A 1 205 ? -1.158 22.669 -9.123 1.00 44.97 205 ARG A CA 1
ATOM 1608 C C . ARG A 1 205 ? -1.340 22.146 -10.556 1.00 44.97 205 ARG A C 1
ATOM 1610 O O . ARG A 1 205 ? -0.353 22.048 -11.275 1.00 44.97 205 ARG A O 1
ATOM 1617 N N . GLY A 1 206 ? -2.556 21.735 -10.932 1.00 44.47 206 GLY A N 1
ATOM 1618 C CA . GLY A 1 206 ? -2.874 21.334 -12.314 1.00 44.47 206 GLY A CA 1
ATOM 1619 C C . GLY A 1 206 ? -3.463 19.936 -12.544 1.00 44.47 206 GLY A C 1
ATOM 1620 O O . GLY A 1 206 ? -3.410 19.449 -13.667 1.00 44.47 206 GLY A O 1
ATOM 1621 N N . ARG A 1 207 ? -4.042 19.254 -11.545 1.00 59.41 207 ARG A N 1
ATOM 1622 C CA . ARG A 1 207 ? -4.903 18.092 -11.851 1.00 59.41 207 ARG A CA 1
ATOM 1623 C C . ARG A 1 207 ? -6.309 18.599 -12.173 1.00 59.41 207 ARG A C 1
ATOM 1625 O O . ARG A 1 207 ? -6.975 19.092 -11.269 1.00 59.41 207 ARG A O 1
ATOM 1632 N N . THR A 1 208 ? -6.728 18.482 -13.431 1.00 80.25 208 THR A N 1
ATOM 1633 C CA . THR A 1 208 ? -8.091 18.812 -13.875 1.00 80.25 208 THR A CA 1
ATOM 1634 C C . THR A 1 208 ? -9.132 18.036 -13.061 1.00 80.25 208 THR A C 1
ATOM 1636 O O . THR A 1 208 ? -8.852 16.952 -12.529 1.00 80.25 208 THR A O 1
ATOM 1639 N N . GLU A 1 209 ? -10.332 18.604 -12.931 1.00 83.31 209 GLU A N 1
ATOM 1640 C CA . GLU A 1 209 ? -11.455 17.951 -12.248 1.00 83.31 209 GLU A CA 1
ATOM 1641 C C . GLU A 1 209 ? -11.797 16.607 -12.903 1.00 83.31 209 GLU A C 1
ATOM 1643 O O . GLU A 1 209 ? -11.978 15.607 -12.212 1.00 83.31 209 GLU A O 1
ATOM 1648 N N . GLU A 1 210 ? -11.727 16.551 -14.230 1.00 84.94 210 GLU A N 1
ATOM 1649 C CA . GLU A 1 210 ? -11.869 15.334 -15.026 1.00 84.94 210 GLU A CA 1
ATOM 1650 C C . GLU A 1 210 ? -10.885 14.237 -14.599 1.00 84.94 210 GLU A C 1
ATOM 1652 O O . GLU A 1 210 ? -11.308 13.159 -14.185 1.00 84.94 210 GLU A O 1
ATOM 1657 N N . ALA A 1 211 ? -9.582 14.530 -14.529 1.00 83.12 211 ALA A N 1
ATOM 1658 C CA . ALA A 1 211 ? -8.589 13.547 -14.095 1.00 83.12 211 ALA A CA 1
ATOM 1659 C C . ALA A 1 211 ? -8.806 13.095 -12.637 1.00 83.12 211 ALA A C 1
ATOM 1661 O O . ALA A 1 211 ? -8.378 12.011 -12.230 1.00 83.12 211 ALA A O 1
ATOM 1662 N N . ARG A 1 212 ? -9.418 13.932 -11.787 1.00 83.38 212 ARG A N 1
ATOM 1663 C CA . ARG A 1 212 ? -9.820 13.538 -10.426 1.00 83.38 212 ARG A CA 1
ATOM 1664 C C . ARG A 1 212 ? -11.018 12.596 -10.457 1.00 83.38 212 ARG A C 1
ATOM 1666 O O . ARG A 1 212 ? -10.975 11.593 -9.740 1.00 83.38 212 ARG A O 1
ATOM 1673 N N . ASN A 1 213 ? -12.017 12.899 -11.274 1.00 90.31 213 ASN A N 1
ATOM 1674 C CA . ASN A 1 213 ? -13.221 12.097 -11.434 1.00 90.31 213 ASN A CA 1
ATOM 1675 C C . ASN A 1 213 ? -12.895 10.732 -12.042 1.00 90.31 213 ASN A C 1
ATOM 1677 O O . ASN A 1 213 ? -13.324 9.726 -11.491 1.00 90.31 213 ASN A O 1
ATOM 1681 N N . GLU A 1 214 ? -12.033 10.660 -13.058 1.00 89.25 214 GLU A N 1
ATOM 1682 C CA . GLU A 1 214 ? -11.556 9.391 -13.625 1.00 89.25 214 GLU A CA 1
ATOM 1683 C C . GLU A 1 214 ? -10.835 8.526 -12.591 1.00 89.25 214 GLU A C 1
ATOM 1685 O O . GLU A 1 214 ? -11.119 7.341 -12.453 1.00 89.25 214 GLU A O 1
ATOM 1690 N N . ARG A 1 215 ? -9.932 9.106 -11.790 1.00 82.69 215 ARG A N 1
ATOM 1691 C CA . ARG A 1 215 ? -9.255 8.353 -10.719 1.00 82.69 215 ARG A CA 1
ATOM 1692 C C . ARG A 1 215 ? -10.231 7.847 -9.662 1.00 82.69 215 ARG A C 1
ATOM 1694 O O . ARG A 1 215 ? -10.020 6.769 -9.107 1.00 82.69 215 ARG A O 1
ATOM 1701 N N . MET A 1 216 ? -11.248 8.643 -9.335 1.00 84.50 216 MET A N 1
ATOM 1702 C CA . MET A 1 216 ? -12.291 8.232 -8.403 1.00 84.50 216 MET A CA 1
ATOM 1703 C C . MET A 1 216 ? -13.126 7.102 -9.005 1.00 84.50 216 MET A C 1
ATOM 1705 O O . MET A 1 216 ? -13.286 6.079 -8.349 1.00 84.50 216 MET A O 1
ATOM 1709 N N . LYS A 1 217 ? -13.563 7.248 -10.257 1.00 91.06 217 LYS A N 1
ATOM 1710 C CA . LYS A 1 217 ? -14.302 6.237 -11.010 1.00 91.06 217 LYS A CA 1
ATOM 1711 C C . LYS A 1 217 ? -13.522 4.928 -11.101 1.00 91.06 217 LYS A C 1
ATOM 1713 O O . LYS A 1 217 ? -13.998 3.928 -10.592 1.00 91.06 217 LYS A O 1
ATOM 1718 N N . ASN A 1 218 ? -12.273 4.952 -11.566 1.00 86.44 218 ASN A N 1
ATOM 1719 C CA . ASN A 1 218 ? -11.417 3.763 -11.644 1.00 86.44 218 ASN A CA 1
ATOM 1720 C C . ASN A 1 218 ? -11.268 3.057 -10.287 1.00 86.44 218 ASN A C 1
ATOM 1722 O O . ASN A 1 218 ? -11.204 1.834 -10.219 1.00 86.44 218 ASN A O 1
ATOM 1726 N N . ARG A 1 219 ? -11.229 3.813 -9.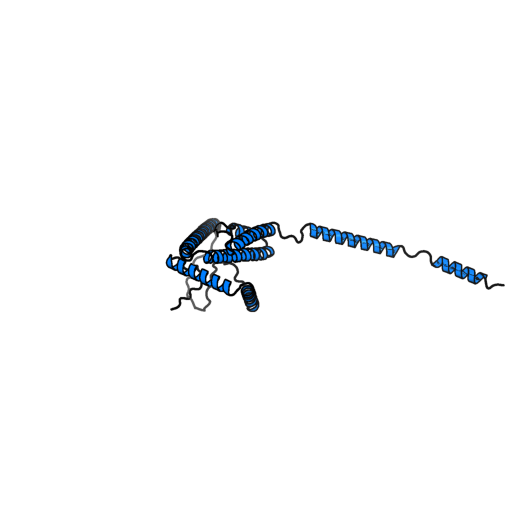180 1.00 83.75 219 ARG A N 1
ATOM 1727 C CA . ARG A 1 219 ? -11.204 3.232 -7.830 1.00 83.75 219 ARG A CA 1
ATOM 1728 C C . ARG A 1 219 ? -12.544 2.596 -7.452 1.00 83.75 219 ARG A C 1
ATOM 1730 O O . ARG A 1 219 ? -12.546 1.543 -6.816 1.00 83.75 219 ARG A O 1
ATOM 1737 N N . LEU A 1 220 ? -13.656 3.252 -7.775 1.00 87.25 220 LEU A N 1
ATOM 1738 C CA . LEU A 1 220 ? -14.999 2.749 -7.497 1.00 87.25 220 LEU A CA 1
ATOM 1739 C C . LEU A 1 220 ? -15.304 1.502 -8.330 1.00 87.25 220 LEU A C 1
ATOM 1741 O O . LEU A 1 220 ? -15.835 0.553 -7.770 1.00 87.25 220 LEU A O 1
ATOM 1745 N N . ASP A 1 221 ? -14.906 1.483 -9.598 1.00 89.94 221 ASP A N 1
ATOM 1746 C CA . ASP A 1 221 ? -15.094 0.357 -10.517 1.00 89.94 221 ASP A CA 1
ATOM 1747 C C . ASP A 1 221 ? -14.220 -0.842 -10.111 1.00 89.94 221 ASP A C 1
ATOM 1749 O O . ASP A 1 221 ? -14.637 -1.991 -10.217 1.00 89.94 221 ASP A O 1
ATOM 1753 N N . ALA A 1 222 ? -13.026 -0.589 -9.561 1.00 84.12 222 ALA A N 1
ATOM 1754 C CA . ALA A 1 222 ? -12.122 -1.631 -9.074 1.00 84.12 222 ALA A CA 1
ATOM 1755 C C . ALA A 1 222 ? -12.478 -2.191 -7.679 1.00 84.12 222 ALA A C 1
ATOM 1757 O O . ALA A 1 222 ? -11.750 -3.046 -7.169 1.00 84.12 222 ALA A O 1
ATOM 1758 N N . THR A 1 223 ? -13.529 -1.697 -7.010 1.00 85.81 223 THR A N 1
ATOM 1759 C CA . THR A 1 223 ? -13.901 -2.143 -5.653 1.00 85.81 223 THR A CA 1
ATOM 1760 C C . THR A 1 223 ? -15.392 -2.420 -5.519 1.00 85.81 223 THR A C 1
ATOM 1762 O O . THR A 1 223 ? -16.226 -1.584 -5.862 1.00 85.81 223 THR A O 1
ATOM 1765 N N . SER A 1 224 ? -15.744 -3.576 -4.951 1.00 90.94 224 SER A N 1
ATOM 1766 C CA . SER A 1 224 ? -17.147 -3.916 -4.713 1.00 90.94 224 SER A CA 1
ATOM 1767 C C . SER A 1 224 ? -17.771 -3.020 -3.625 1.00 90.94 224 SER A C 1
ATOM 1769 O O . SER A 1 224 ? -17.057 -2.513 -2.750 1.00 90.94 224 SER A O 1
ATOM 1771 N N . PRO A 1 225 ? -19.101 -2.809 -3.631 1.00 92.25 225 PRO A N 1
ATOM 1772 C CA . PRO A 1 225 ? -19.787 -2.092 -2.555 1.00 92.25 225 PRO A CA 1
ATOM 1773 C C . PRO A 1 225 ? -19.531 -2.688 -1.162 1.00 92.25 225 PRO A C 1
ATOM 1775 O O . PRO A 1 225 ? -19.298 -1.931 -0.220 1.00 92.25 225 PRO A O 1
ATOM 1778 N N . ASP A 1 226 ? -19.499 -4.018 -1.046 1.00 91.81 226 ASP A N 1
ATOM 1779 C CA . ASP A 1 226 ? -19.229 -4.726 0.213 1.00 91.81 226 ASP A CA 1
ATOM 1780 C C . ASP A 1 226 ? -17.797 -4.478 0.720 1.00 91.81 226 ASP A C 1
ATOM 1782 O O . ASP A 1 226 ? -17.590 -4.138 1.886 1.00 91.81 226 ASP A O 1
ATOM 1786 N N . ASP A 1 227 ? -16.796 -4.514 -0.169 1.00 90.50 227 ASP A N 1
ATOM 1787 C CA . ASP A 1 227 ? -15.414 -4.177 0.198 1.00 90.50 227 ASP A CA 1
ATOM 1788 C C . ASP A 1 227 ? -15.296 -2.743 0.721 1.00 90.50 227 ASP A C 1
ATOM 1790 O O . ASP A 1 227 ? -14.531 -2.465 1.650 1.00 90.50 227 ASP A O 1
ATOM 1794 N N . ARG A 1 228 ? -16.045 -1.807 0.124 1.00 91.31 228 ARG A N 1
ATOM 1795 C CA . ARG A 1 228 ? -16.069 -0.406 0.566 1.00 91.31 228 ARG A CA 1
ATOM 1796 C C . ARG A 1 228 ? -16.731 -0.256 1.934 1.00 91.31 228 ARG A C 1
ATOM 1798 O O . ARG A 1 228 ? -16.217 0.506 2.757 1.00 91.31 228 ARG A O 1
ATOM 1805 N N . ALA A 1 229 ? -17.816 -0.985 2.193 1.00 94.44 229 ALA A N 1
ATOM 1806 C CA . ALA A 1 229 ? -18.470 -1.018 3.499 1.00 94.44 229 ALA A CA 1
ATOM 1807 C C . ALA A 1 229 ? -17.521 -1.564 4.577 1.00 94.44 229 ALA A C 1
ATOM 1809 O O . ALA A 1 229 ? -17.247 -0.873 5.557 1.00 94.44 229 ALA A O 1
ATOM 1810 N N . LYS A 1 230 ? -16.895 -2.725 4.338 1.00 93.88 230 LYS A N 1
ATOM 1811 C CA . LYS A 1 230 ? -15.898 -3.325 5.243 1.00 93.88 230 LYS A CA 1
ATOM 1812 C C . LYS A 1 230 ? -14.742 -2.377 5.550 1.00 93.88 230 LYS A C 1
ATOM 1814 O O . LYS A 1 230 ? -14.374 -2.202 6.708 1.00 93.88 230 LYS A O 1
ATOM 1819 N N . ARG A 1 231 ? -14.181 -1.709 4.536 1.00 93.31 231 ARG A N 1
ATOM 1820 C CA . ARG A 1 231 ? -13.119 -0.707 4.749 1.00 93.31 231 ARG A CA 1
ATOM 1821 C C . ARG A 1 231 ? -13.586 0.459 5.612 1.00 93.31 231 ARG A C 1
ATOM 1823 O O . ARG A 1 231 ? -12.817 0.942 6.440 1.00 93.31 231 ARG A O 1
ATOM 1830 N N . THR A 1 232 ? -14.813 0.924 5.406 1.00 94.62 232 THR A N 1
ATOM 1831 C CA . THR A 1 232 ? -15.383 2.045 6.164 1.00 94.62 232 THR A CA 1
ATOM 1832 C C . THR A 1 232 ? -15.580 1.657 7.626 1.00 94.62 232 THR A C 1
ATOM 1834 O O . THR A 1 232 ? -15.098 2.370 8.504 1.00 94.62 232 THR A O 1
ATOM 1837 N N . GLU A 1 233 ? -16.165 0.488 7.883 1.00 95.00 233 GLU A N 1
ATOM 1838 C CA . GLU A 1 233 ? -16.356 -0.051 9.233 1.00 95.00 233 GLU A CA 1
ATOM 1839 C C . GLU A 1 233 ? -15.028 -0.332 9.946 1.00 95.00 233 GLU A C 1
ATOM 1841 O O . GLU A 1 233 ? -14.846 0.061 11.096 1.00 95.00 233 GLU A O 1
ATOM 1846 N N . TYR A 1 234 ? -14.045 -0.923 9.259 1.00 95.12 234 TYR A N 1
ATOM 1847 C CA . TYR A 1 234 ? -12.709 -1.123 9.828 1.00 95.12 234 TYR A CA 1
ATOM 1848 C C . TYR A 1 234 ? -12.052 0.207 10.221 1.00 95.12 234 TYR A C 1
ATOM 1850 O O . TYR A 1 234 ? -11.528 0.340 11.327 1.00 95.12 234 TYR A O 1
ATOM 1858 N N . ARG A 1 235 ? -12.105 1.221 9.346 1.00 93.50 235 ARG A N 1
ATOM 1859 C CA . ARG A 1 235 ? -11.545 2.551 9.640 1.00 93.50 235 ARG A CA 1
ATOM 1860 C C . ARG A 1 235 ? -12.265 3.230 10.798 1.00 93.50 235 ARG A C 1
ATOM 1862 O O . ARG A 1 235 ? -11.598 3.851 11.623 1.00 93.50 235 ARG A O 1
ATOM 1869 N N . ARG A 1 236 ? -13.592 3.104 10.865 1.00 94.62 236 ARG A N 1
ATOM 1870 C CA . ARG A 1 236 ? -14.401 3.599 11.980 1.00 94.62 236 ARG A CA 1
ATOM 1871 C C . ARG A 1 236 ? -13.972 2.939 13.290 1.00 94.62 236 ARG A C 1
ATOM 1873 O O . ARG A 1 236 ? -13.607 3.650 14.220 1.00 94.62 236 ARG A O 1
ATOM 1880 N N . ALA A 1 237 ? -13.914 1.609 13.333 1.00 94.38 237 ALA A N 1
ATOM 1881 C CA . ALA A 1 237 ? -13.506 0.860 14.520 1.00 94.38 237 ALA A CA 1
ATOM 1882 C C . ALA A 1 237 ? -12.076 1.212 14.973 1.00 94.38 237 ALA A C 1
ATOM 1884 O O . ALA A 1 237 ? -11.824 1.402 16.163 1.00 94.38 237 ALA A O 1
ATOM 1885 N N . LEU A 1 238 ? -11.140 1.356 14.028 1.00 93.62 238 LEU A N 1
ATOM 1886 C CA . LEU A 1 238 ? -9.768 1.779 14.312 1.00 93.62 238 LEU A CA 1
ATOM 1887 C C . LEU A 1 238 ? -9.720 3.205 14.890 1.00 93.62 238 LEU A C 1
ATOM 1889 O O . LEU A 1 238 ? -8.963 3.459 15.827 1.00 93.62 238 LEU A O 1
ATOM 1893 N N . ALA A 1 239 ? -10.511 4.134 14.343 1.00 92.38 239 ALA A N 1
ATOM 1894 C CA . ALA A 1 239 ? -10.579 5.520 14.804 1.00 92.38 239 ALA A CA 1
ATOM 1895 C C . ALA A 1 239 ? -11.188 5.626 16.209 1.00 92.38 239 ALA A C 1
ATOM 1897 O O . ALA A 1 239 ? -10.562 6.211 17.091 1.00 92.38 239 ALA A O 1
ATOM 1898 N N . GLU A 1 240 ? -12.338 4.990 16.440 1.00 93.19 240 GLU A N 1
ATOM 1899 C CA . GLU A 1 240 ? -12.985 4.929 17.757 1.00 93.19 240 GLU A CA 1
ATOM 1900 C C . GLU A 1 240 ? -12.054 4.302 18.802 1.00 93.19 240 GLU A C 1
ATOM 1902 O O . GLU A 1 240 ? -11.977 4.759 19.945 1.00 93.19 240 GLU A O 1
ATOM 1907 N N . ARG A 1 241 ? -11.301 3.257 18.426 1.00 94.44 241 ARG A N 1
ATOM 1908 C CA . ARG A 1 241 ? -10.362 2.627 19.355 1.00 94.44 241 ARG A CA 1
ATOM 1909 C C . ARG A 1 241 ? -9.166 3.522 19.667 1.00 94.44 241 ARG A C 1
ATOM 1911 O O . ARG A 1 241 ? -8.769 3.588 20.826 1.00 94.44 241 ARG A O 1
ATOM 1918 N N . ARG A 1 242 ? -8.621 4.237 18.678 1.00 92.56 242 ARG A N 1
ATOM 1919 C CA . ARG A 1 242 ? -7.557 5.233 18.899 1.00 92.56 242 ARG A CA 1
ATOM 1920 C C . ARG A 1 242 ? -8.011 6.351 19.833 1.00 92.56 242 ARG A C 1
ATOM 1922 O O . ARG A 1 242 ? -7.268 6.694 20.747 1.00 92.56 242 ARG A O 1
ATOM 1929 N N . GLU A 1 243 ? -9.231 6.847 19.652 1.00 92.00 243 GLU A N 1
ATOM 1930 C CA . GLU A 1 243 ? -9.827 7.860 20.526 1.00 92.00 243 GLU A CA 1
ATOM 1931 C C . GLU A 1 243 ? -9.951 7.359 21.971 1.00 92.00 243 GLU A C 1
ATOM 1933 O O . GLU A 1 243 ? -9.493 8.031 22.891 1.00 92.00 243 GLU A O 1
ATOM 1938 N N . LYS A 1 244 ? -10.453 6.131 22.175 1.00 92.88 244 LYS A N 1
ATOM 1939 C CA . LYS A 1 244 ? -10.516 5.494 23.506 1.00 92.88 244 LYS A CA 1
ATOM 1940 C C . LYS A 1 244 ? -9.144 5.316 24.165 1.00 92.88 244 LYS A C 1
ATOM 1942 O O . LYS A 1 244 ? -9.062 5.281 25.387 1.00 92.88 244 LYS A O 1
ATOM 1947 N N . LEU A 1 245 ? -8.080 5.187 23.373 1.00 90.75 245 LEU A N 1
ATOM 1948 C CA . LEU A 1 245 ? -6.697 5.101 23.852 1.00 90.75 245 LEU A CA 1
ATOM 1949 C C . LEU A 1 245 ? -6.034 6.480 24.038 1.00 90.75 245 LEU A C 1
ATOM 1951 O O . LEU A 1 245 ? -4.851 6.539 24.362 1.00 90.75 245 LEU A O 1
ATOM 1955 N N . GLY A 1 246 ? -6.755 7.584 23.812 1.00 89.38 246 GLY A N 1
ATOM 1956 C CA . GLY A 1 246 ? -6.216 8.944 23.909 1.00 89.38 246 GLY A CA 1
ATOM 1957 C C . GLY A 1 246 ? -5.232 9.309 22.791 1.00 89.38 246 GLY A C 1
ATOM 1958 O O . GLY A 1 246 ? -4.511 10.300 22.892 1.00 89.38 246 GLY A O 1
ATOM 1959 N N . ILE A 1 247 ? -5.181 8.521 21.714 1.00 86.25 247 ILE A N 1
ATOM 1960 C CA . ILE A 1 247 ? -4.303 8.767 20.571 1.00 86.25 247 ILE A CA 1
ATOM 1961 C C . ILE A 1 247 ? -5.039 9.701 19.613 1.00 86.25 247 ILE A C 1
ATOM 1963 O O . ILE A 1 247 ? -6.022 9.309 18.981 1.00 86.25 247 ILE A O 1
ATOM 1967 N N . ALA A 1 248 ? -4.556 10.940 19.496 1.00 71.94 248 ALA A N 1
ATOM 1968 C CA . ALA A 1 248 ? -5.155 11.936 18.616 1.00 71.94 248 ALA A CA 1
ATOM 1969 C C . ALA A 1 248 ? -5.278 11.413 17.168 1.00 71.94 248 ALA A C 1
ATOM 1971 O O . ALA A 1 248 ? -4.355 10.758 16.659 1.00 71.94 248 ALA A O 1
ATOM 1972 N N . PRO A 1 249 ? -6.387 11.716 16.465 1.00 63.62 249 PRO A N 1
ATOM 1973 C CA . PRO A 1 249 ? -6.506 11.392 15.053 1.00 63.62 249 PRO A CA 1
ATOM 1974 C C . PRO A 1 249 ? -5.350 12.060 14.301 1.00 63.62 249 PRO A C 1
ATOM 1976 O O . PRO A 1 249 ? -5.083 13.251 14.465 1.00 63.62 249 PRO A O 1
ATOM 1979 N N . GLY A 1 250 ? -4.620 11.273 13.505 1.00 56.53 250 GLY A N 1
ATOM 1980 C CA . GLY A 1 250 ? -3.463 11.770 12.764 1.00 56.53 250 GLY A CA 1
ATOM 1981 C C . GLY A 1 250 ? -3.833 13.012 11.948 1.00 56.53 250 GLY A C 1
ATOM 1982 O O . GLY A 1 250 ? -4.905 13.055 11.344 1.00 56.53 250 GLY A O 1
ATOM 1983 N N . ARG A 1 251 ? -2.944 14.014 11.942 1.00 47.12 251 ARG A N 1
ATOM 1984 C CA . ARG A 1 251 ? -3.068 15.300 11.231 1.00 47.12 251 ARG A CA 1
ATOM 1985 C C . ARG A 1 251 ? -3.291 15.059 9.726 1.00 47.12 251 ARG A C 1
ATOM 1987 O O . ARG A 1 251 ? -2.341 15.012 8.955 1.00 47.12 251 ARG A O 1
ATOM 1994 N N . GLY A 1 252 ? -4.532 14.808 9.322 1.00 46.09 252 GLY A N 1
ATOM 1995 C CA . GLY A 1 252 ? -4.891 14.347 7.976 1.00 46.09 252 GLY A CA 1
ATOM 1996 C C . GLY A 1 252 ? -6.226 13.597 7.893 1.00 46.09 252 GLY A C 1
ATOM 1997 O O . GLY A 1 252 ? -6.793 13.502 6.809 1.00 46.09 252 GLY A O 1
ATOM 1998 N N . GLY A 1 253 ? -6.763 13.108 9.015 1.00 38.81 253 GLY A N 1
ATOM 1999 C CA . GLY A 1 253 ? -8.150 12.654 9.109 1.00 38.81 253 GLY A CA 1
ATOM 2000 C C . GLY A 1 253 ? -9.054 13.832 9.448 1.00 38.81 253 GLY A C 1
ATOM 2001 O O . GLY A 1 253 ? -8.940 14.405 10.526 1.00 38.81 253 GLY A O 1
ATOM 2002 N N . SER A 1 254 ? -9.918 14.224 8.516 1.00 39.56 254 SER A N 1
ATOM 2003 C CA . SER A 1 254 ? -10.923 15.272 8.686 1.00 39.56 254 SER A CA 1
ATOM 2004 C C . SER A 1 254 ? -11.745 15.060 9.960 1.00 39.56 254 SER A C 1
ATOM 2006 O O . SER A 1 254 ? -12.628 14.203 9.999 1.00 39.56 254 SER A O 1
ATOM 2008 N N . GLY A 1 255 ? -11.475 15.874 10.979 1.00 37.25 255 GLY A N 1
ATOM 2009 C CA . GLY A 1 255 ? -12.356 16.055 12.121 1.00 37.25 255 GLY A CA 1
ATOM 2010 C C . GLY A 1 255 ? -13.637 16.743 11.666 1.00 37.25 255 GLY A C 1
ATOM 2011 O O . GLY A 1 255 ? -13.725 17.966 11.668 1.00 37.25 255 GLY A O 1
ATOM 2012 N N . ARG A 1 256 ? -14.633 15.953 11.265 1.00 41.19 256 ARG A N 1
ATOM 2013 C CA . ARG A 1 256 ? -16.036 16.357 11.336 1.00 41.19 256 ARG A CA 1
ATOM 2014 C C . ARG A 1 256 ? -16.604 15.690 12.580 1.00 41.19 256 ARG A C 1
ATOM 2016 O O . ARG A 1 256 ? -16.952 14.516 12.556 1.00 41.19 256 ARG A O 1
ATOM 2023 N N . ARG A 1 257 ? -16.619 16.444 13.678 1.00 41.31 257 ARG A N 1
ATOM 2024 C CA . ARG A 1 257 ? -17.465 16.145 14.832 1.00 41.31 257 ARG A CA 1
ATOM 2025 C C . ARG A 1 257 ? -18.923 16.297 14.375 1.00 41.31 257 ARG A C 1
ATOM 2027 O O . ARG A 1 257 ? -19.226 17.357 13.824 1.00 41.31 257 ARG A O 1
ATOM 2034 N N . PRO A 1 258 ? -19.812 15.309 14.541 1.00 47.00 258 PRO A N 1
ATOM 2035 C CA . PRO A 1 258 ? -21.223 15.630 14.664 1.00 47.00 258 PRO A CA 1
ATOM 2036 C C . PRO A 1 258 ? -21.393 16.359 16.004 1.00 47.00 258 PRO A C 1
ATOM 2038 O O . PRO A 1 258 ? -20.945 15.862 17.040 1.00 47.00 258 PRO A O 1
ATOM 2041 N N . GLY A 1 259 ? -21.898 17.589 15.933 1.00 45.97 259 GLY A N 1
ATOM 2042 C CA . GLY A 1 259 ? -22.487 18.264 17.088 1.00 45.97 259 GLY A CA 1
ATOM 2043 C C . GLY A 1 259 ? -23.862 17.692 17.385 1.00 45.97 259 GLY A C 1
ATOM 2044 O O . GLY A 1 259 ? -24.435 17.060 16.465 1.00 45.97 259 GLY A O 1
#